Protein AF-A0A133KQD8-F1 (afdb_monomer)

Organism: Bifidobacterium bifidum (NCBI:txid1681)

pLDDT: mean 70.91, std 27.08, range [20.19, 98.06]

InterPro domains:
  IPR027372 Phytase-like domain [PF13449] (2-187)

Sequence (271 aa):
MHNKSLEALTVSPSGHQIVVGNEYALKNDSPSGKDIATTARRALVYRDDVKGAKGQWKLVKQVAFKAADVNMGITEFAAIGEDGFLVLERSWDQTHGYGIKLAYAHGIAAAPDVSDVASLSKSADSSFLPVTELADFGGKLTLGAQFKPNAQYMDANPLLDNFEDLVITHADDNGRLDLSLLTDNNFDTTETTRIVNVQIDRSVFVADPSNGDGQQHGATIQRPSGAGLGGSTVRLAHTGAAVTAVFMLAAVTLTSGLVLIAGRRLRISRE

Solvent-accessible surface area (backbone atoms only — not comparable to full-atom values): 16326 Å² total; per-residue (Å²): 136,74,67,66,58,78,47,20,63,26,57,18,79,87,70,47,37,38,43,37,28,41,26,47,21,47,34,62,32,15,86,81,56,40,39,69,62,34,32,53,37,58,34,44,34,27,32,52,81,57,99,72,64,92,91,45,78,36,82,76,41,25,38,30,34,63,46,97,40,37,69,38,28,38,28,25,32,35,46,51,54,87,39,30,29,35,39,37,30,35,29,77,45,81,74,65,44,43,41,40,37,34,31,39,39,35,49,58,81,79,43,47,68,45,71,85,54,79,39,60,66,80,54,59,75,83,49,36,36,57,65,44,81,51,42,67,65,64,45,92,67,36,92,82,45,69,68,52,82,48,100,66,49,86,82,51,45,44,62,56,41,53,60,52,45,57,43,76,78,43,73,51,98,75,37,39,35,36,36,43,30,33,25,40,28,88,90,40,86,55,40,54,66,44,81,48,76,49,43,39,60,47,47,83,72,72,66,61,100,80,66,93,64,98,67,90,74,71,49,59,74,73,76,83,92,72,89,82,84,90,77,89,84,74,85,78,84,78,73,92,61,98,66,93,65,86,71,87,70,85,73,81,72,94,72,84,86,88,82,87,59,96,91,63,91,79,83,87,79,88,133

Nearest PDB structures (foldseek):
  7u2t-assembly1_A  TM=3.950E-01  e=6.350E-03  Influenza A virus
  6g01-assembly1_A  TM=3.635E-01  e=1.804E-02  Influenza A virus (A/Texas/17/2009(H1N1))
  3gw6-assembly1_A  TM=2.312E-01  e=9.493E+00  Escherichia phage K1F

Radius of gyration: 20.19 Å; Cα contacts (8 Å, |Δi|>4): 513; chains: 1; bounding box: 53×54×54 Å

Mean predicted aligned error: 13.35 Å

Structure (mmCIF, N/CA/C/O backbone):
data_AF-A0A133KQD8-F1
#
_entry.id   AF-A0A133KQD8-F1
#
loop_
_atom_site.group_PDB
_atom_site.id
_atom_site.type_symbol
_atom_site.label_atom_id
_atom_site.label_alt_id
_atom_site.label_comp_id
_atom_site.label_asym_id
_atom_site.label_entity_id
_atom_site.label_seq_id
_atom_site.pdbx_PDB_ins_code
_atom_site.Cartn_x
_atom_site.Cartn_y
_atom_site.Cartn_z
_atom_site.occupancy
_atom_site.B_iso_or_equiv
_atom_site.auth_seq_id
_atom_site.auth_comp_id
_atom_site.auth_asym_id
_atom_site.auth_atom_id
_atom_site.pdbx_PDB_model_num
ATOM 1 N N . MET A 1 1 ? -4.314 22.833 6.641 1.00 38.97 1 MET A N 1
ATOM 2 C CA . MET A 1 1 ? -3.439 21.643 6.681 1.00 38.97 1 MET A CA 1
ATOM 3 C C . MET A 1 1 ? -3.282 21.176 5.246 1.00 38.97 1 MET A C 1
ATOM 5 O O . MET A 1 1 ? -4.296 21.106 4.568 1.00 38.97 1 MET A O 1
ATOM 9 N N . HIS A 1 2 ? -2.057 20.980 4.760 1.00 45.97 2 HIS A N 1
ATOM 10 C CA . HIS A 1 2 ? -1.829 20.397 3.438 1.00 45.97 2 HIS A CA 1
ATOM 11 C C . HIS A 1 2 ? -1.536 18.922 3.661 1.00 45.97 2 HIS A C 1
ATOM 13 O O . HIS A 1 2 ? -0.564 18.595 4.338 1.00 45.97 2 HIS A O 1
ATOM 19 N N . ASN A 1 3 ? -2.421 18.069 3.170 1.00 52.91 3 ASN A N 1
ATOM 20 C CA . ASN A 1 3 ? -2.118 16.662 2.996 1.00 52.91 3 ASN A CA 1
ATOM 21 C C . ASN A 1 3 ? -1.440 16.535 1.626 1.00 52.91 3 ASN A C 1
ATOM 23 O O . ASN A 1 3 ? -1.814 17.258 0.697 1.00 52.91 3 ASN A O 1
ATOM 27 N N . LYS A 1 4 ? -0.465 15.632 1.497 1.00 62.28 4 LYS A N 1
ATOM 28 C CA . LYS A 1 4 ? -0.089 15.071 0.192 1.00 62.28 4 LYS A CA 1
ATOM 29 C C . LYS A 1 4 ? -1.313 14.426 -0.484 1.00 62.28 4 LYS A C 1
ATOM 31 O O . LYS A 1 4 ? -2.384 14.328 0.125 1.00 62.28 4 LYS A O 1
ATOM 36 N N . SER A 1 5 ? -1.168 14.042 -1.747 1.00 72.25 5 SER A N 1
ATOM 37 C CA . SER A 1 5 ? -2.219 13.392 -2.530 1.00 72.25 5 SER A CA 1
ATOM 38 C C . SER A 1 5 ? -2.778 12.152 -1.820 1.00 72.25 5 SER A C 1
ATOM 40 O O . SER A 1 5 ? -2.066 11.422 -1.123 1.00 72.25 5 SER A O 1
ATOM 42 N N . LEU A 1 6 ? -4.090 11.962 -1.971 1.00 81.69 6 LEU A N 1
ATOM 43 C CA . LEU A 1 6 ? -4.717 10.656 -1.792 1.00 81.69 6 LEU A CA 1
ATOM 44 C C . LEU A 1 6 ? -4.233 9.803 -2.961 1.00 81.69 6 LEU A C 1
ATOM 46 O O . LEU A 1 6 ? -4.492 10.189 -4.099 1.00 81.69 6 LEU A O 1
ATOM 50 N N . GLU A 1 7 ? -3.528 8.715 -2.672 1.00 86.12 7 GLU A N 1
ATOM 51 C CA . GLU A 1 7 ? -2.913 7.870 -3.709 1.00 86.12 7 GLU A CA 1
ATOM 52 C C . GLU A 1 7 ? -3.549 6.488 -3.751 1.00 86.12 7 GLU A C 1
ATOM 54 O O . GLU A 1 7 ? -3.915 6.017 -4.815 1.00 86.12 7 GLU A O 1
ATOM 59 N N . ALA A 1 8 ? -3.784 5.870 -2.592 1.00 94.25 8 ALA A N 1
ATOM 60 C CA . ALA A 1 8 ? -4.252 4.491 -2.545 1.00 94.25 8 ALA A CA 1
ATOM 61 C C . ALA A 1 8 ? -5.747 4.382 -2.242 1.00 94.25 8 ALA A C 1
ATOM 63 O O . ALA A 1 8 ? -6.256 5.030 -1.315 1.00 94.25 8 ALA A O 1
ATOM 64 N N . LEU A 1 9 ? -6.436 3.500 -2.967 1.00 95.69 9 LEU A N 1
ATOM 65 C CA . LEU A 1 9 ? -7.853 3.208 -2.780 1.00 95.69 9 LEU A CA 1
ATOM 66 C C . LEU A 1 9 ? -8.136 1.744 -3.097 1.00 95.69 9 LEU A C 1
ATOM 68 O O . LEU A 1 9 ? -8.014 1.300 -4.229 1.00 95.69 9 LEU A O 1
ATOM 72 N N . THR A 1 10 ? -8.694 1.023 -2.129 1.00 96.94 10 THR A N 1
ATOM 73 C CA . THR A 1 10 ? -9.132 -0.350 -2.370 1.00 96.94 10 THR A CA 1
ATOM 74 C C . THR A 1 10 ? -10.514 -0.639 -1.809 1.00 96.94 10 THR A C 1
ATOM 76 O O . THR A 1 10 ? -10.948 -0.032 -0.827 1.00 96.94 10 THR A O 1
ATOM 79 N N . VAL A 1 11 ? -11.205 -1.583 -2.446 1.00 94.56 11 VAL A N 1
ATOM 80 C CA . VAL A 1 11 ? -12.504 -2.112 -2.024 1.00 94.56 11 VAL A CA 1
ATOM 81 C C . VAL A 1 11 ? -12.296 -3.562 -1.613 1.00 94.56 11 VAL A C 1
ATOM 83 O O . VAL A 1 11 ? -11.665 -4.329 -2.339 1.00 94.56 11 VAL A O 1
ATOM 86 N N . SER A 1 12 ? -12.831 -3.955 -0.460 1.00 93.19 12 SER A N 1
ATOM 87 C CA . SER A 1 12 ? -12.749 -5.340 -0.011 1.00 93.19 12 SER A CA 1
ATOM 88 C C . SER A 1 12 ? -13.517 -6.293 -0.935 1.00 93.19 12 SER A C 1
ATOM 90 O O . SER A 1 12 ? -14.483 -5.883 -1.584 1.00 93.19 12 SER A O 1
ATOM 92 N N . PRO A 1 13 ? -13.167 -7.593 -0.970 1.00 89.44 13 PRO A N 1
ATOM 93 C CA . PRO A 1 13 ? -13.857 -8.565 -1.818 1.00 89.44 13 PRO A CA 1
ATOM 94 C C . PRO A 1 13 ? -15.365 -8.690 -1.557 1.00 89.44 13 PRO A C 1
ATOM 96 O O . PRO A 1 13 ? -16.111 -9.046 -2.467 1.00 89.44 13 PRO A O 1
ATOM 99 N N . SER A 1 14 ? -15.838 -8.394 -0.339 1.00 88.50 14 SER A N 1
ATOM 100 C CA . SER A 1 14 ? -17.281 -8.383 -0.053 1.00 88.50 14 SER A CA 1
ATOM 101 C C . SER A 1 14 ? -18.005 -7.170 -0.648 1.00 88.50 14 SER A C 1
ATOM 103 O O . SER A 1 14 ? -19.228 -7.183 -0.768 1.00 88.50 14 SER A O 1
ATOM 105 N N . GLY A 1 15 ? -17.264 -6.120 -1.015 1.00 91.19 15 GLY A N 1
ATOM 106 C CA . GLY A 1 15 ? -17.810 -4.846 -1.466 1.00 91.19 15 GLY A CA 1
ATOM 107 C C . GLY A 1 15 ? -18.312 -3.943 -0.339 1.00 91.19 15 GLY A C 1
ATOM 108 O O . GLY A 1 15 ? -18.920 -2.921 -0.648 1.00 91.19 15 GLY A O 1
ATOM 109 N N . HIS A 1 16 ? -18.072 -4.296 0.932 1.00 90.81 16 HIS A N 1
ATOM 110 C CA . HIS A 1 16 ? -18.602 -3.576 2.099 1.00 90.81 16 HIS A CA 1
ATOM 111 C C . HIS A 1 16 ? -17.580 -2.729 2.860 1.00 90.81 16 HIS A C 1
ATOM 113 O O . HIS A 1 16 ? -17.947 -2.008 3.791 1.00 90.81 16 HIS A O 1
ATOM 119 N N . GLN A 1 17 ? -16.306 -2.775 2.466 1.00 93.81 17 GLN A N 1
ATOM 120 C CA . GLN A 1 17 ? -15.250 -1.955 3.046 1.00 93.81 17 GLN A CA 1
ATOM 121 C C . GLN A 1 17 ? -14.450 -1.239 1.963 1.00 93.81 17 GLN A C 1
ATOM 123 O O . GLN A 1 17 ? -14.076 -1.834 0.957 1.00 93.81 17 GLN A O 1
ATOM 128 N N . ILE A 1 18 ? -14.156 0.036 2.205 1.00 95.88 18 ILE A N 1
ATOM 129 C CA . ILE A 1 18 ? -13.187 0.819 1.441 1.00 95.88 18 ILE A CA 1
ATOM 130 C C . ILE A 1 18 ? -12.039 1.199 2.369 1.00 95.88 18 ILE A C 1
ATOM 132 O O . ILE A 1 18 ? -12.275 1.634 3.497 1.00 95.88 18 ILE A O 1
ATOM 136 N N . VAL A 1 19 ? -10.808 1.072 1.883 1.00 97.38 19 VAL A N 1
ATOM 137 C CA . VAL A 1 19 ? -9.609 1.567 2.565 1.00 97.38 19 VAL A CA 1
ATOM 138 C C . VAL A 1 19 ? -8.931 2.601 1.674 1.00 97.38 19 VAL A C 1
ATOM 140 O O . VAL A 1 19 ? -8.725 2.346 0.490 1.00 97.38 19 VAL A O 1
ATOM 143 N N . VAL A 1 20 ? -8.611 3.767 2.238 1.00 96.62 20 VAL A N 1
ATOM 144 C CA . VAL A 1 20 ? -7.993 4.892 1.512 1.00 96.62 20 VAL A CA 1
ATOM 145 C C . VAL A 1 20 ? -6.727 5.347 2.223 1.00 96.62 20 VAL A C 1
ATOM 147 O O . VAL A 1 20 ? -6.734 5.460 3.448 1.00 96.62 20 VAL A O 1
ATOM 150 N N . GLY A 1 21 ? -5.664 5.642 1.479 1.00 93.88 21 GLY A N 1
ATOM 151 C CA . GLY A 1 21 ? -4.383 6.102 2.016 1.00 93.88 21 GLY A CA 1
ATOM 152 C C . GLY A 1 21 ? -3.844 7.339 1.302 1.00 93.88 21 GLY A C 1
ATOM 153 O O . GLY A 1 21 ? -4.096 7.562 0.119 1.00 93.88 21 GLY A O 1
ATOM 154 N N . ASN A 1 22 ? -3.073 8.140 2.033 1.00 91.69 22 ASN A N 1
ATOM 155 C CA . ASN A 1 22 ? -2.243 9.185 1.432 1.00 91.69 22 ASN A CA 1
ATOM 156 C C . ASN A 1 22 ? -0.887 8.605 1.025 1.00 91.69 22 ASN A C 1
ATOM 158 O O . ASN A 1 22 ? -0.419 7.679 1.681 1.00 91.69 22 ASN A O 1
ATOM 162 N N . GLU A 1 23 ? -0.218 9.231 0.053 1.00 91.69 23 GLU A N 1
ATOM 163 C CA . GLU A 1 23 ? 1.154 8.874 -0.350 1.00 91.69 23 GLU A CA 1
ATOM 164 C C . GLU A 1 23 ? 2.118 8.828 0.853 1.00 91.69 23 GLU A C 1
ATOM 166 O O . GLU A 1 23 ? 2.825 7.852 1.101 1.00 91.69 23 GLU A O 1
ATOM 171 N N . TYR A 1 24 ? 2.119 9.903 1.645 1.00 92.31 24 TYR A N 1
ATOM 172 C CA . TYR A 1 24 ? 3.024 10.108 2.772 1.00 92.31 24 TYR A CA 1
ATOM 173 C C . TYR A 1 24 ? 2.264 10.435 4.057 1.00 92.31 24 TYR A C 1
ATOM 175 O O . TYR A 1 24 ? 1.041 10.606 4.083 1.00 92.31 24 TYR A O 1
ATOM 183 N N . ALA A 1 25 ? 3.021 10.531 5.149 1.00 90.44 25 ALA A N 1
ATOM 184 C CA . ALA A 1 25 ? 2.508 10.937 6.445 1.00 90.44 25 ALA A CA 1
ATOM 185 C C . ALA A 1 25 ? 1.790 12.290 6.378 1.00 90.44 25 ALA A C 1
ATOM 187 O O . ALA A 1 25 ? 2.160 13.183 5.613 1.00 90.44 25 ALA A O 1
ATOM 188 N N . LEU A 1 26 ? 0.795 12.476 7.246 1.00 87.88 26 LEU A N 1
ATOM 189 C CA . LEU A 1 26 ? 0.241 13.805 7.463 1.00 87.88 26 LEU A CA 1
ATOM 190 C C . LEU A 1 26 ? 1.306 14.702 8.093 1.00 87.88 26 LEU A C 1
ATOM 192 O O . LEU A 1 26 ? 2.075 14.259 8.948 1.00 87.88 26 LEU A O 1
ATOM 196 N N . LYS A 1 27 ? 1.269 15.999 7.777 1.00 85.62 27 LYS A N 1
ATOM 197 C CA . LYS A 1 27 ? 2.166 17.002 8.368 1.00 85.62 27 LYS A CA 1
ATOM 198 C C . LYS A 1 27 ? 2.288 16.885 9.894 1.00 85.62 27 LYS A C 1
ATOM 200 O O . LYS A 1 27 ? 3.381 17.013 10.436 1.00 85.62 27 LYS A O 1
ATOM 205 N N . ASN A 1 28 ? 1.174 16.643 10.588 1.00 87.50 28 ASN A N 1
ATOM 206 C CA . ASN A 1 28 ? 1.146 16.549 12.051 1.00 87.50 28 ASN A CA 1
ATOM 207 C C . ASN A 1 28 ? 1.713 15.227 12.589 1.00 87.50 28 ASN A C 1
ATOM 209 O O . ASN A 1 28 ? 2.090 15.164 13.756 1.00 87.50 28 ASN A O 1
ATOM 213 N N . ASP A 1 29 ? 1.799 14.182 11.768 1.00 88.88 29 ASP A N 1
ATOM 214 C CA . ASP A 1 29 ? 2.399 12.897 12.143 1.00 88.88 29 ASP A CA 1
ATOM 215 C C . ASP A 1 29 ? 3.927 12.910 12.013 1.00 88.88 29 ASP A C 1
ATOM 217 O O . ASP A 1 29 ? 4.600 12.007 12.509 1.00 88.88 29 ASP A O 1
ATOM 221 N N . SER A 1 30 ? 4.485 13.951 11.392 1.00 83.12 30 SER A N 1
ATOM 222 C CA . SER A 1 30 ? 5.921 14.143 11.240 1.00 83.12 30 SER A CA 1
ATOM 223 C C . SER A 1 30 ? 6.530 14.940 12.400 1.00 83.12 30 SER A C 1
ATOM 225 O O . SER A 1 30 ? 6.079 16.058 12.669 1.00 83.12 30 SER A O 1
ATOM 227 N N . PRO A 1 31 ? 7.626 14.462 13.025 1.00 78.62 31 PRO A N 1
ATOM 228 C CA . PRO A 1 31 ? 8.352 15.222 14.046 1.00 78.62 31 PRO A CA 1
ATOM 229 C C . PRO A 1 31 ? 8.863 16.585 13.557 1.00 78.62 31 PRO A C 1
ATOM 231 O O . PRO A 1 31 ? 8.980 17.523 14.341 1.00 78.62 31 PRO A O 1
ATOM 234 N N . SER A 1 32 ? 9.179 16.695 12.263 1.00 77.62 32 SER A N 1
ATOM 235 C CA . SER A 1 32 ? 9.719 17.915 11.646 1.00 77.62 32 SER A CA 1
ATOM 236 C C . SER A 1 32 ? 8.668 18.728 10.884 1.00 77.62 32 SER A C 1
ATOM 238 O O . SER A 1 32 ? 8.990 19.766 10.306 1.00 77.62 32 SER A O 1
ATOM 240 N N . GLY A 1 33 ? 7.418 18.252 10.840 1.00 74.06 33 GLY A N 1
ATOM 241 C CA . GLY A 1 33 ? 6.371 18.814 9.988 1.00 74.06 33 GLY A CA 1
ATOM 242 C C . GLY A 1 33 ? 6.604 18.603 8.485 1.00 74.06 33 GLY A C 1
ATOM 243 O O . GLY A 1 33 ? 5.949 19.270 7.686 1.00 74.06 33 GLY A O 1
ATOM 244 N N . LYS A 1 34 ? 7.551 17.731 8.106 1.00 75.31 34 LYS A N 1
ATOM 245 C CA . LYS A 1 34 ? 7.820 17.306 6.722 1.00 75.31 34 LYS A CA 1
ATOM 246 C C . LYS A 1 34 ? 7.323 15.882 6.498 1.00 75.31 34 LYS A C 1
ATOM 248 O O . LYS A 1 34 ? 7.652 15.000 7.286 1.00 75.31 34 LYS A O 1
ATOM 253 N N . ASP A 1 35 ? 6.622 15.638 5.404 1.00 72.88 35 ASP A N 1
ATOM 254 C CA . ASP A 1 35 ? 5.925 14.364 5.178 1.00 72.88 35 ASP A CA 1
ATOM 255 C C . ASP A 1 35 ? 6.887 13.154 5.039 1.00 72.88 35 ASP A C 1
ATOM 257 O O . ASP A 1 35 ? 6.539 12.042 5.426 1.00 72.88 35 ASP A O 1
ATOM 261 N N . ILE A 1 36 ? 8.138 13.388 4.612 1.00 77.50 36 ILE A N 1
ATOM 262 C CA . ILE A 1 36 ? 9.219 12.387 4.433 1.00 77.50 36 ILE A CA 1
ATOM 263 C C . ILE A 1 36 ? 10.155 12.322 5.663 1.00 77.50 36 ILE A C 1
ATOM 265 O O . ILE A 1 36 ? 11.375 12.270 5.554 1.00 77.50 36 ILE A O 1
ATOM 269 N N . ALA A 1 37 ? 9.617 12.428 6.879 1.00 84.31 37 ALA A N 1
ATOM 270 C CA . ALA A 1 37 ? 10.425 12.351 8.111 1.00 84.31 37 ALA A CA 1
ATOM 271 C C . ALA A 1 37 ? 9.916 11.307 9.112 1.00 84.31 37 ALA A C 1
ATOM 273 O O . ALA A 1 37 ? 10.318 11.302 10.275 1.00 84.31 37 ALA A O 1
ATOM 274 N N . THR A 1 38 ? 8.996 10.450 8.677 1.00 91.62 38 THR A N 1
ATOM 275 C CA . THR A 1 38 ? 8.429 9.373 9.485 1.00 91.62 38 THR A CA 1
ATOM 276 C C . THR A 1 38 ? 7.938 8.252 8.579 1.00 91.62 38 THR A C 1
ATOM 278 O O . THR A 1 38 ? 7.514 8.496 7.448 1.00 91.62 38 THR A O 1
ATOM 281 N N . THR A 1 39 ? 7.968 7.022 9.082 1.00 94.31 39 THR A N 1
ATOM 282 C CA . THR A 1 39 ? 7.354 5.859 8.428 1.00 94.31 39 THR A CA 1
ATOM 283 C C . THR A 1 39 ? 5.874 5.726 8.765 1.00 94.31 39 THR A C 1
ATOM 285 O O . THR A 1 39 ? 5.179 4.947 8.129 1.00 94.31 39 THR A O 1
ATOM 288 N N . ALA A 1 40 ? 5.356 6.485 9.735 1.00 94.56 40 ALA A N 1
ATOM 289 C CA . ALA A 1 40 ? 3.953 6.408 10.123 1.00 94.56 40 ALA A CA 1
ATOM 290 C C . ALA A 1 40 ? 3.027 6.824 8.968 1.00 94.56 40 ALA A C 1
ATOM 292 O O . ALA A 1 40 ? 3.225 7.864 8.333 1.00 94.56 40 ALA A O 1
ATOM 293 N N . ARG A 1 41 ? 2.004 6.011 8.712 1.00 95.06 41 ARG A N 1
ATOM 294 C CA . ARG A 1 41 ? 0.964 6.223 7.703 1.00 95.06 41 ARG A CA 1
ATOM 295 C C . ARG A 1 41 ? -0.403 6.011 8.331 1.00 95.06 41 ARG A C 1
ATOM 297 O O . ARG A 1 41 ? -0.536 5.282 9.314 1.00 95.06 41 ARG A O 1
ATOM 304 N N . ARG A 1 42 ? -1.414 6.656 7.754 1.00 95.31 42 ARG A N 1
ATOM 305 C CA . ARG A 1 42 ? -2.822 6.472 8.112 1.00 95.31 42 ARG A CA 1
ATOM 306 C C . ARG A 1 42 ? -3.566 5.886 6.929 1.00 95.31 42 ARG A C 1
ATOM 308 O O . ARG A 1 42 ? -3.365 6.338 5.804 1.00 95.31 42 ARG A O 1
ATOM 315 N N . ALA A 1 43 ? -4.463 4.954 7.214 1.00 96.81 43 ALA A N 1
ATOM 316 C CA . ALA A 1 43 ? -5.489 4.521 6.286 1.00 96.81 43 ALA A CA 1
ATOM 317 C C . ALA A 1 43 ? -6.878 4.794 6.873 1.00 96.81 43 ALA A C 1
ATOM 319 O O . ALA A 1 43 ? -7.154 4.525 8.045 1.00 96.81 43 ALA A O 1
ATOM 320 N N . LEU A 1 44 ? -7.753 5.355 6.047 1.00 96.62 44 LEU A N 1
ATOM 321 C CA . LEU A 1 44 ? -9.147 5.619 6.367 1.00 96.62 44 LEU A CA 1
ATOM 322 C C . LEU A 1 44 ? -9.968 4.379 6.025 1.00 96.62 44 LEU A C 1
ATOM 324 O O . LEU A 1 44 ? -9.902 3.907 4.893 1.00 96.62 44 LEU A O 1
ATOM 328 N N . VAL A 1 45 ? -10.757 3.876 6.973 1.00 96.94 45 VAL A N 1
ATOM 329 C CA . VAL A 1 45 ? -11.601 2.694 6.763 1.00 96.94 45 VAL A CA 1
ATOM 330 C C . VAL A 1 45 ? -13.058 3.123 6.701 1.00 96.94 45 VAL A C 1
ATOM 332 O O . VAL A 1 45 ? -13.616 3.615 7.685 1.00 96.94 45 VAL A O 1
ATOM 335 N N . TYR A 1 46 ? -13.686 2.918 5.549 1.00 95.06 46 TYR A N 1
ATOM 336 C CA . TYR A 1 46 ? -15.098 3.189 5.318 1.00 95.06 46 TYR A CA 1
ATOM 337 C C . TYR A 1 46 ? -15.895 1.892 5.221 1.00 95.06 46 TYR A C 1
ATOM 339 O O . TYR A 1 46 ? -15.412 0.902 4.680 1.00 95.06 46 TYR A O 1
ATOM 347 N N . ARG A 1 47 ? -17.136 1.913 5.707 1.00 92.69 47 ARG A N 1
ATOM 348 C CA . ARG A 1 47 ? -18.078 0.788 5.648 1.00 92.69 47 ARG A CA 1
ATOM 349 C C . ARG A 1 47 ? -19.450 1.257 5.180 1.00 92.69 47 ARG A C 1
ATOM 351 O O . ARG A 1 47 ? -19.863 2.366 5.530 1.00 92.69 47 ARG A O 1
ATOM 358 N N . ASP A 1 48 ? -20.161 0.424 4.428 1.00 88.62 48 ASP A N 1
ATOM 359 C CA . ASP A 1 48 ? -21.550 0.677 4.008 1.00 88.62 48 ASP A CA 1
ATOM 360 C C . ASP A 1 48 ? -22.580 -0.228 4.720 1.00 88.62 48 ASP A C 1
ATOM 362 O O . ASP A 1 48 ? -23.789 -0.026 4.589 1.00 88.62 48 ASP A O 1
ATOM 366 N N . ASP A 1 49 ? -22.105 -1.193 5.514 1.00 80.56 49 ASP A N 1
ATOM 367 C CA . ASP A 1 49 ? -22.894 -2.190 6.247 1.00 80.56 49 ASP A CA 1
ATOM 368 C C . ASP A 1 49 ? -23.116 -1.840 7.732 1.00 80.56 49 ASP A C 1
ATOM 370 O O . ASP A 1 49 ? -23.834 -2.527 8.462 1.00 80.56 49 ASP A O 1
ATOM 374 N N . VAL A 1 50 ? -22.563 -0.715 8.183 1.00 78.38 50 VAL A N 1
ATOM 375 C CA . VAL A 1 50 ? -22.887 -0.090 9.470 1.00 78.38 50 VAL A CA 1
ATOM 376 C C . VAL A 1 50 ? -24.226 0.648 9.395 1.00 78.38 50 VAL A C 1
ATOM 378 O O . VAL A 1 50 ? -24.549 1.266 8.381 1.00 78.38 50 VAL A O 1
ATOM 381 N N . LYS A 1 51 ? -25.017 0.627 10.485 1.00 68.69 51 LYS A N 1
ATOM 382 C CA . LYS A 1 51 ? -26.357 1.257 10.552 1.00 68.69 51 LYS A CA 1
ATOM 383 C C . LYS A 1 51 ? -26.363 2.642 9.878 1.00 68.69 51 LYS A C 1
ATOM 385 O O . LYS A 1 51 ? -25.706 3.579 10.339 1.00 68.69 51 LYS A O 1
ATOM 390 N N . GLY A 1 52 ? -27.126 2.783 8.796 1.00 59.44 52 GLY A N 1
ATOM 391 C CA . GLY A 1 52 ? -27.148 3.964 7.929 1.00 59.44 52 GLY A CA 1
ATOM 392 C C . GLY A 1 52 ? -28.154 3.819 6.784 1.00 59.44 52 GLY A C 1
ATOM 393 O O . GLY A 1 52 ? -28.822 2.791 6.668 1.00 59.44 52 GLY A O 1
ATOM 394 N N . ALA A 1 53 ? -28.299 4.855 5.955 1.00 61.25 53 ALA A N 1
ATOM 395 C CA . ALA A 1 53 ? -29.130 4.766 4.756 1.00 61.25 53 ALA A CA 1
ATOM 396 C C . ALA A 1 53 ? -28.418 3.928 3.678 1.00 61.25 53 ALA A C 1
ATOM 398 O O . ALA A 1 53 ? -27.203 4.029 3.516 1.00 61.25 53 ALA A O 1
ATOM 399 N N . LYS A 1 54 ? -29.173 3.122 2.917 1.00 59.28 54 LYS A N 1
ATOM 400 C CA . LYS A 1 54 ? -28.631 2.352 1.782 1.00 59.28 54 LYS A CA 1
ATOM 401 C C . LYS A 1 54 ? -27.848 3.270 0.832 1.00 59.28 54 LYS A C 1
ATOM 403 O O . LYS A 1 54 ? -28.405 4.252 0.346 1.00 59.28 54 LYS A O 1
ATOM 408 N N . GLY A 1 55 ? -26.604 2.898 0.522 1.00 64.69 55 GLY A N 1
ATOM 409 C CA . GLY A 1 55 ? -25.743 3.611 -0.428 1.00 64.69 55 GLY A CA 1
ATOM 410 C C . GLY A 1 55 ? -24.852 4.700 0.178 1.00 64.69 55 GLY A C 1
ATOM 411 O O . GLY A 1 55 ? -24.335 5.521 -0.575 1.00 64.69 55 GLY A O 1
ATOM 412 N N . GLN A 1 56 ? -24.677 4.731 1.504 1.00 82.81 56 GLN A N 1
ATOM 413 C CA . GLN A 1 56 ? -23.778 5.670 2.180 1.00 82.81 56 GLN A CA 1
ATOM 414 C C . GLN A 1 56 ? -22.558 4.955 2.766 1.00 82.81 56 GLN A C 1
ATOM 416 O O . GLN A 1 56 ? -22.694 4.145 3.679 1.00 82.81 56 GLN A O 1
ATOM 421 N N . TRP A 1 57 ? -21.371 5.322 2.286 1.00 89.75 57 TRP A N 1
ATOM 422 C CA . TRP A 1 57 ? -20.102 4.971 2.918 1.00 89.75 57 TRP A CA 1
ATOM 423 C C . TRP A 1 57 ? -19.880 5.838 4.155 1.00 89.75 57 TRP A C 1
ATOM 425 O O . TRP A 1 57 ? -19.983 7.064 4.083 1.00 89.75 57 TRP A O 1
ATOM 435 N N . LYS A 1 58 ? -19.554 5.217 5.287 1.00 91.62 58 LYS A N 1
ATOM 436 C CA . LYS A 1 58 ? -19.240 5.912 6.538 1.00 91.62 58 LYS A CA 1
ATOM 437 C C . LYS A 1 58 ? -17.817 5.612 6.960 1.00 91.62 58 LYS A C 1
ATOM 439 O O . LYS A 1 58 ? -17.451 4.444 7.013 1.00 91.62 58 LYS A O 1
ATOM 444 N N . LEU A 1 59 ? -17.047 6.645 7.297 1.00 93.56 59 LEU A N 1
ATOM 445 C CA . LEU A 1 59 ? -15.761 6.472 7.970 1.00 93.56 59 LEU A CA 1
ATOM 446 C C . LEU A 1 59 ? -16.031 5.843 9.340 1.00 93.56 59 LEU A C 1
ATOM 448 O O . LEU A 1 59 ? -16.767 6.423 10.138 1.00 93.56 59 LEU A O 1
ATOM 452 N N . VAL A 1 60 ? -15.483 4.656 9.588 1.00 94.44 60 VAL A N 1
ATOM 453 C CA . VAL A 1 60 ? -15.698 3.914 10.842 1.00 94.44 60 VAL A CA 1
ATOM 454 C C . VAL A 1 60 ? -14.481 3.905 11.754 1.00 94.44 60 VAL A C 1
ATOM 456 O O . VAL A 1 60 ? -14.652 3.712 12.952 1.00 94.44 60 VAL A O 1
ATOM 459 N N . LYS A 1 61 ? -13.277 4.076 11.198 1.00 95.25 61 LYS A N 1
ATOM 460 C CA . LYS A 1 61 ? -12.025 4.228 11.945 1.00 95.25 61 LYS A CA 1
ATOM 461 C C . LYS A 1 61 ? -10.914 4.758 11.040 1.00 95.25 61 LYS A C 1
ATOM 463 O O . LYS A 1 61 ? -10.981 4.623 9.815 1.00 95.25 61 LYS A O 1
ATOM 468 N N . GLN A 1 62 ? -9.867 5.291 11.654 1.00 97.50 62 GLN A N 1
ATOM 469 C CA . GLN A 1 62 ? -8.557 5.440 11.029 1.00 97.50 62 GLN A CA 1
ATOM 470 C C . GLN A 1 62 ? -7.620 4.404 11.638 1.00 97.50 62 GLN A C 1
ATOM 472 O O . GLN A 1 62 ? -7.579 4.258 12.855 1.00 97.50 62 GLN A O 1
ATOM 477 N N . VAL A 1 63 ? -6.857 3.702 10.809 1.00 98.00 63 VAL A N 1
ATOM 478 C CA . VAL A 1 63 ? -5.822 2.764 11.263 1.00 98.00 63 VAL A CA 1
ATOM 479 C C . VAL A 1 63 ? -4.450 3.313 10.905 1.00 98.00 63 VAL A C 1
ATOM 481 O O . VAL A 1 63 ? -4.295 3.989 9.885 1.00 98.00 63 VAL A O 1
ATOM 484 N N . ALA A 1 64 ? -3.455 3.048 11.747 1.00 97.69 64 ALA A N 1
ATOM 485 C CA . ALA A 1 64 ? -2.074 3.422 11.473 1.00 97.69 64 ALA A CA 1
ATOM 486 C C . ALA A 1 64 ? -1.270 2.207 11.014 1.00 97.69 64 ALA A C 1
ATOM 488 O O . ALA A 1 64 ? -1.517 1.099 11.470 1.00 97.69 64 ALA A O 1
ATOM 489 N N . PHE A 1 65 ? -0.282 2.408 10.153 1.00 97.62 65 PHE A N 1
ATOM 490 C CA . PHE A 1 65 ? 0.720 1.396 9.811 1.00 97.62 65 PHE A CA 1
ATOM 491 C C . PHE A 1 65 ? 2.062 2.076 9.523 1.00 97.62 65 PHE A C 1
ATOM 493 O O . PHE A 1 65 ? 2.138 3.309 9.490 1.00 97.62 65 PHE A O 1
ATOM 500 N N . LYS A 1 66 ? 3.133 1.295 9.381 1.00 96.31 66 LYS A N 1
ATOM 501 C CA . LYS A 1 66 ? 4.464 1.814 9.051 1.00 96.31 66 LYS A CA 1
ATOM 502 C C . LYS A 1 66 ? 4.824 1.434 7.619 1.00 96.31 66 LYS A C 1
ATOM 504 O O . LYS A 1 66 ? 4.734 0.261 7.276 1.00 96.31 66 LYS A O 1
ATOM 509 N N . ALA A 1 67 ? 5.236 2.424 6.834 1.00 95.81 67 ALA A N 1
ATOM 510 C CA . ALA A 1 67 ? 5.911 2.202 5.561 1.00 95.81 67 ALA A CA 1
ATOM 511 C C . ALA A 1 67 ? 7.309 1.603 5.787 1.00 95.81 67 ALA A C 1
ATOM 513 O O . ALA A 1 67 ? 7.863 1.728 6.888 1.00 95.81 67 ALA A O 1
ATOM 514 N N . ALA A 1 68 ? 7.896 0.997 4.755 1.00 92.56 68 ALA A N 1
ATOM 515 C CA . ALA A 1 68 ? 9.197 0.339 4.862 1.00 92.56 68 ALA A CA 1
ATOM 516 C C . ALA A 1 68 ? 10.347 1.314 5.178 1.00 92.56 68 ALA A C 1
ATOM 518 O O . ALA A 1 68 ? 11.260 0.970 5.926 1.00 92.56 68 ALA A O 1
ATOM 519 N N . ASP A 1 69 ? 10.291 2.537 4.644 1.00 92.25 69 ASP A N 1
ATOM 520 C CA . ASP A 1 69 ? 11.249 3.614 4.920 1.00 92.25 69 ASP A CA 1
ATOM 521 C C . ASP A 1 69 ? 10.570 4.994 4.856 1.00 92.25 69 ASP A C 1
ATOM 523 O O . ASP A 1 69 ? 9.470 5.153 4.325 1.00 92.25 69 ASP A O 1
ATOM 527 N N . VAL A 1 70 ? 11.216 6.025 5.409 1.00 92.00 70 VAL A N 1
ATOM 528 C CA . VAL A 1 70 ? 10.700 7.401 5.365 1.00 92.00 70 VAL A CA 1
ATOM 529 C C . VAL A 1 70 ? 10.525 7.923 3.936 1.00 92.00 70 VAL A C 1
ATOM 531 O O . VAL A 1 70 ? 9.612 8.717 3.716 1.00 92.00 70 VAL A O 1
ATOM 534 N N . ASN A 1 71 ? 11.345 7.458 2.985 1.00 91.38 71 ASN A N 1
ATOM 535 C CA . ASN A 1 71 ? 11.307 7.842 1.570 1.00 91.38 71 ASN A CA 1
ATOM 536 C C . ASN A 1 71 ? 10.302 7.041 0.732 1.00 91.38 71 ASN A C 1
ATOM 538 O O . ASN A 1 71 ? 10.172 7.307 -0.459 1.00 91.38 71 ASN A O 1
ATOM 542 N N . MET A 1 72 ? 9.622 6.060 1.327 1.00 92.62 72 MET A N 1
ATOM 543 C CA . MET A 1 72 ? 8.630 5.243 0.634 1.00 92.62 72 MET A CA 1
ATOM 544 C C . MET A 1 72 ? 7.262 5.925 0.670 1.00 92.62 72 MET A C 1
ATOM 546 O O . MET A 1 72 ? 6.646 6.077 1.734 1.00 92.62 72 MET A O 1
ATOM 550 N N . GLY A 1 73 ? 6.803 6.355 -0.501 1.00 93.88 73 GLY A N 1
ATOM 551 C CA . GLY A 1 73 ? 5.430 6.770 -0.743 1.00 93.88 73 GLY A CA 1
ATOM 552 C C . GLY A 1 73 ? 4.551 5.553 -1.013 1.00 93.88 73 GLY A C 1
ATOM 553 O O . GLY A 1 73 ? 4.993 4.592 -1.635 1.00 93.88 73 GLY A O 1
ATOM 554 N N . ILE A 1 74 ? 3.314 5.581 -0.536 1.00 95.69 74 ILE A N 1
ATOM 555 C CA . ILE A 1 74 ? 2.298 4.593 -0.902 1.00 95.69 74 ILE A CA 1
ATOM 556 C C . ILE A 1 74 ? 1.764 4.962 -2.281 1.00 95.69 74 ILE A C 1
ATOM 558 O O . ILE A 1 74 ? 1.339 6.101 -2.469 1.00 95.69 74 ILE A O 1
ATOM 562 N N . THR A 1 75 ? 1.739 4.004 -3.201 1.00 94.75 75 THR A N 1
ATOM 563 C CA . THR A 1 75 ? 1.177 4.208 -4.542 1.00 94.75 75 THR A CA 1
ATOM 564 C C . THR A 1 75 ? -0.146 3.488 -4.732 1.00 94.75 75 THR A C 1
ATOM 566 O O . THR A 1 75 ? -1.030 4.032 -5.372 1.00 94.75 75 THR A O 1
ATOM 569 N N . GLU A 1 76 ? -0.345 2.322 -4.106 1.00 96.81 76 GLU A N 1
ATOM 570 C CA . GLU A 1 76 ? -1.631 1.622 -4.176 1.00 96.81 76 GLU A CA 1
ATOM 571 C C . GLU A 1 76 ? -1.863 0.673 -2.987 1.00 96.81 76 GLU A C 1
ATOM 573 O O . GLU A 1 76 ? -0.928 0.150 -2.369 1.00 96.81 76 GLU A O 1
ATOM 578 N N . PHE A 1 77 ? -3.138 0.423 -2.686 1.00 98.06 77 PHE A N 1
ATOM 579 C CA . PHE A 1 77 ? -3.628 -0.654 -1.843 1.00 98.06 77 PHE A CA 1
ATOM 580 C C . PHE A 1 77 ? -4.385 -1.713 -2.650 1.00 98.06 77 PHE A C 1
ATOM 582 O O . PHE A 1 77 ? -5.182 -1.415 -3.531 1.00 98.06 77 PHE A O 1
ATOM 589 N N . ALA A 1 78 ? -4.262 -2.976 -2.240 1.00 97.44 78 ALA A N 1
ATOM 590 C CA . ALA A 1 78 ? -5.133 -4.041 -2.741 1.00 97.44 78 ALA A CA 1
ATOM 591 C C . ALA A 1 78 ? -5.672 -4.898 -1.591 1.00 97.44 78 ALA A C 1
ATOM 593 O O . ALA A 1 78 ? -4.914 -5.577 -0.901 1.00 97.44 78 ALA A O 1
ATOM 594 N N . ALA A 1 79 ? -6.984 -4.858 -1.355 1.00 95.44 79 ALA A N 1
ATOM 595 C CA . ALA A 1 79 ? -7.613 -5.548 -0.236 1.00 95.44 79 ALA A CA 1
ATOM 596 C C . ALA A 1 79 ? -7.464 -7.072 -0.335 1.00 95.44 79 ALA A C 1
ATOM 598 O O . ALA A 1 79 ? -7.753 -7.682 -1.365 1.00 95.44 79 ALA A O 1
ATOM 599 N N . ILE A 1 80 ? -7.090 -7.695 0.783 1.00 89.38 80 ILE A N 1
ATOM 600 C CA . ILE A 1 80 ? -7.103 -9.147 0.962 1.00 89.38 80 ILE A CA 1
ATOM 601 C C . ILE A 1 80 ? -8.126 -9.456 2.049 1.00 89.38 80 ILE A C 1
ATOM 603 O O . ILE A 1 80 ? -7.864 -9.318 3.245 1.00 89.38 80 ILE A O 1
ATOM 607 N N . GLY A 1 81 ? -9.313 -9.876 1.617 1.00 88.69 81 GLY A N 1
ATOM 608 C CA . GLY A 1 81 ? -10.449 -10.052 2.516 1.00 88.69 81 GLY A CA 1
ATOM 609 C C . GLY A 1 81 ? -10.872 -8.733 3.173 1.00 88.69 81 GLY A C 1
ATOM 610 O O . GLY A 1 81 ? -10.742 -7.658 2.591 1.00 88.69 81 GLY A O 1
ATOM 611 N N . GLU A 1 82 ? -11.410 -8.827 4.388 1.00 88.25 82 GLU A N 1
ATOM 612 C CA . GLU A 1 82 ? -11.887 -7.668 5.162 1.00 88.25 82 GLU A CA 1
ATOM 613 C C . GLU A 1 82 ? -10.844 -7.119 6.141 1.00 88.25 82 GLU A C 1
ATOM 615 O O . GLU A 1 82 ? -10.965 -5.987 6.602 1.00 88.25 82 GLU A O 1
ATOM 620 N N . ASP A 1 83 ? -9.837 -7.921 6.487 1.00 93.56 83 ASP A N 1
ATOM 621 C CA . ASP A 1 83 ? -8.968 -7.653 7.636 1.00 93.56 83 ASP A CA 1
ATOM 622 C C . ASP A 1 83 ? -7.538 -7.250 7.254 1.00 93.56 83 ASP A C 1
ATOM 624 O O . ASP A 1 83 ? -6.685 -7.066 8.122 1.00 93.56 83 ASP A O 1
ATOM 628 N N . GLY A 1 84 ? -7.255 -7.083 5.963 1.00 94.38 84 GLY A N 1
ATOM 629 C CA . GLY A 1 84 ? -5.948 -6.632 5.509 1.00 94.38 84 GLY A CA 1
ATOM 630 C C . GLY A 1 84 ? -5.926 -6.159 4.064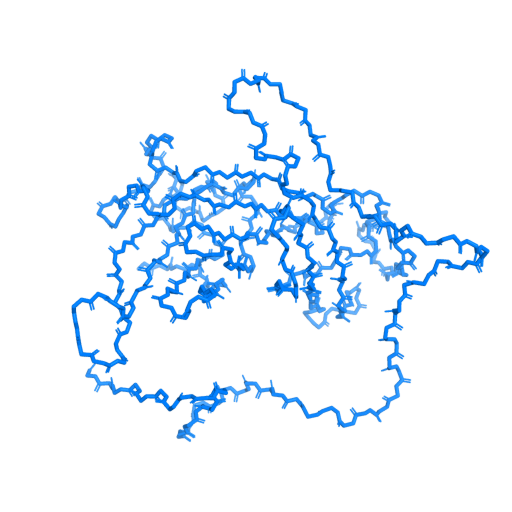 1.00 94.38 84 GLY A C 1
ATOM 631 O O . GLY A 1 84 ? -6.883 -6.320 3.307 1.00 94.38 84 GLY A O 1
ATOM 632 N N . PHE A 1 85 ? -4.804 -5.561 3.687 1.00 96.69 85 PHE A N 1
ATOM 633 C CA . PHE A 1 85 ? -4.536 -5.073 2.340 1.00 96.69 85 PHE A CA 1
ATOM 634 C C . PHE A 1 85 ? -3.040 -5.140 2.042 1.00 96.69 85 PHE A C 1
ATOM 636 O O . PHE A 1 85 ? -2.195 -5.048 2.935 1.00 96.69 85 PHE A O 1
ATOM 643 N N . LEU A 1 86 ? -2.719 -5.326 0.767 1.00 96.94 86 LEU A N 1
ATOM 644 C CA . LEU A 1 86 ? -1.387 -5.095 0.239 1.00 96.94 86 LEU A CA 1
ATOM 645 C C . LEU A 1 86 ? -1.103 -3.600 0.194 1.00 96.94 86 LEU A C 1
ATOM 647 O O . LEU A 1 86 ? -2.014 -2.814 -0.051 1.00 96.94 86 LEU A O 1
ATOM 651 N N . VAL A 1 87 ? 0.159 -3.245 0.386 1.00 97.81 87 VAL A N 1
ATOM 652 C CA . VAL A 1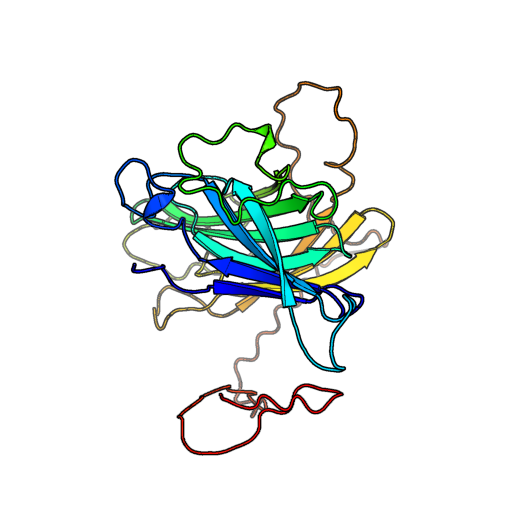 87 ? 0.687 -1.892 0.242 1.00 97.81 87 VAL A CA 1
ATOM 653 C C . VAL A 1 87 ? 1.788 -1.944 -0.802 1.00 97.81 87 VAL A C 1
ATOM 655 O O . VAL A 1 87 ? 2.808 -2.600 -0.580 1.00 97.81 87 VAL A O 1
ATOM 658 N N . LEU A 1 88 ? 1.564 -1.289 -1.939 1.00 96.56 88 LEU A N 1
ATOM 659 C CA . LEU A 1 88 ? 2.612 -1.015 -2.909 1.00 96.56 88 LEU A CA 1
ATOM 660 C C . LEU A 1 88 ? 3.286 0.301 -2.524 1.00 96.56 88 LEU A C 1
ATOM 662 O O . LEU A 1 88 ? 2.626 1.327 -2.347 1.00 96.56 88 LEU A O 1
ATOM 666 N N . GLU A 1 89 ? 4.599 0.242 -2.359 1.00 95.19 89 GLU A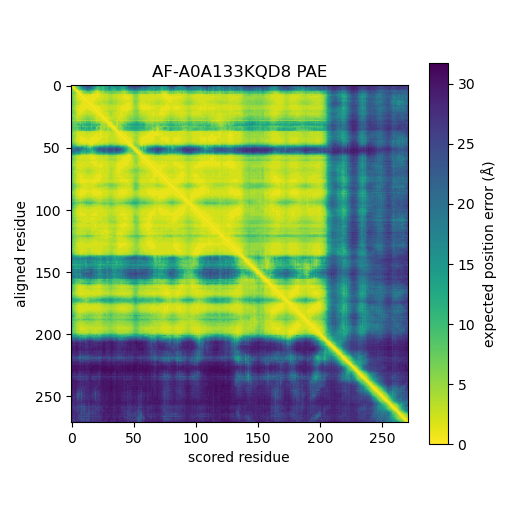 N 1
ATOM 667 C CA . GLU A 1 89 ? 5.414 1.368 -1.936 1.00 95.19 89 GLU A CA 1
ATOM 668 C C . GLU A 1 89 ? 6.478 1.675 -2.978 1.00 95.19 89 GLU A C 1
ATOM 670 O O . GLU A 1 89 ? 7.105 0.765 -3.532 1.00 95.19 89 GLU A O 1
ATOM 675 N N . ARG A 1 90 ? 6.701 2.968 -3.206 1.00 92.56 90 ARG A N 1
ATOM 676 C CA . ARG A 1 90 ? 7.672 3.480 -4.162 1.00 92.56 90 ARG A CA 1
ATOM 677 C C . ARG A 1 90 ? 8.498 4.604 -3.556 1.00 92.56 90 ARG A C 1
ATOM 679 O O . ARG A 1 90 ? 7.970 5.537 -2.954 1.00 92.56 90 ARG A O 1
ATOM 686 N N . SER A 1 91 ? 9.800 4.553 -3.790 1.00 90.56 91 SER A N 1
ATOM 687 C CA . SER A 1 91 ? 10.723 5.667 -3.602 1.00 90.56 91 SER A CA 1
ATOM 688 C C . SER A 1 91 ? 11.430 5.989 -4.913 1.00 90.56 91 SER A C 1
ATOM 690 O O . SER A 1 91 ? 11.477 5.167 -5.829 1.00 90.56 91 SER A O 1
ATOM 692 N N . TRP A 1 92 ? 12.001 7.188 -4.996 1.00 87.12 92 TRP A N 1
ATOM 693 C CA . TRP A 1 92 ? 12.889 7.575 -6.085 1.00 87.12 92 TRP A CA 1
ATOM 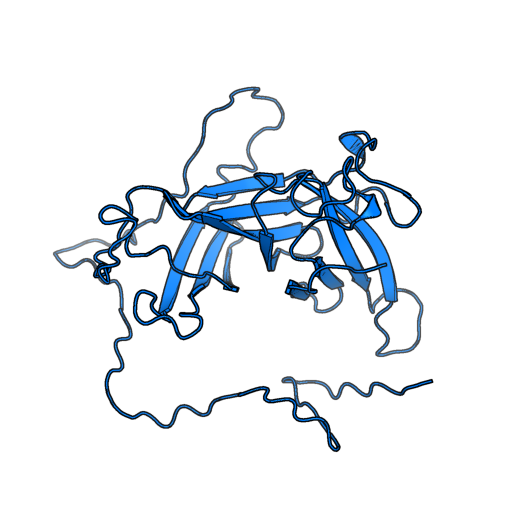694 C C . TRP A 1 92 ? 14.047 8.405 -5.544 1.00 87.12 92 TRP A C 1
ATOM 696 O O . TRP A 1 92 ? 13.833 9.361 -4.792 1.00 87.12 92 TRP A O 1
ATOM 706 N N . ASP A 1 93 ? 15.266 8.074 -5.961 1.00 83.69 93 ASP A N 1
ATOM 707 C CA . ASP A 1 93 ? 16.420 8.941 -5.768 1.00 83.69 93 ASP A CA 1
ATOM 708 C C . ASP A 1 93 ? 17.360 8.937 -6.980 1.00 83.69 93 ASP A C 1
ATOM 710 O O . ASP A 1 93 ? 17.373 8.024 -7.803 1.00 83.69 93 ASP A O 1
ATOM 714 N N . GLN A 1 94 ? 18.168 9.990 -7.090 1.00 78.38 94 GLN A N 1
ATOM 715 C CA . GLN A 1 94 ? 19.048 10.209 -8.241 1.00 78.38 94 GLN A CA 1
ATOM 716 C C . GLN A 1 94 ? 20.191 9.191 -8.368 1.00 78.38 94 GLN A C 1
ATOM 718 O O . GLN A 1 94 ? 20.793 9.105 -9.434 1.00 78.38 94 GLN A O 1
ATOM 723 N N . THR A 1 95 ? 20.524 8.474 -7.295 1.00 77.12 95 THR A N 1
ATOM 724 C CA . THR A 1 95 ? 21.644 7.523 -7.225 1.00 77.12 95 THR A CA 1
ATOM 725 C C . THR A 1 95 ? 21.187 6.104 -7.541 1.00 77.12 95 THR A C 1
ATOM 727 O O . THR A 1 95 ? 21.888 5.386 -8.250 1.00 77.12 95 THR A O 1
ATOM 730 N N . HIS A 1 96 ? 20.025 5.698 -7.025 1.00 76.06 96 HIS A N 1
ATOM 731 C CA . HIS A 1 96 ? 19.553 4.313 -7.106 1.00 76.06 96 HIS A CA 1
ATOM 732 C C . HIS A 1 96 ? 18.342 4.119 -8.029 1.00 76.06 96 HIS A C 1
ATOM 734 O O . HIS A 1 96 ? 18.006 2.980 -8.347 1.00 76.06 96 HIS A O 1
ATOM 740 N N . GLY A 1 97 ? 17.706 5.199 -8.494 1.00 82.12 97 GLY A N 1
ATOM 741 C CA . GLY A 1 97 ? 16.470 5.128 -9.271 1.00 82.12 97 GLY A CA 1
ATOM 742 C C . GLY A 1 97 ? 15.268 4.782 -8.390 1.00 82.12 97 GLY A C 1
ATOM 743 O O . GLY A 1 97 ? 15.161 5.269 -7.261 1.00 82.12 97 GLY A O 1
ATOM 744 N N . TYR A 1 98 ? 14.351 3.968 -8.916 1.00 86.38 98 TYR A N 1
ATOM 745 C CA . TYR A 1 98 ? 13.157 3.538 -8.190 1.00 86.38 98 TYR A CA 1
ATOM 746 C C . TYR A 1 98 ? 13.451 2.406 -7.201 1.00 86.38 98 TYR A C 1
ATOM 748 O O . TYR A 1 98 ? 14.034 1.385 -7.563 1.00 86.38 98 TYR A O 1
ATOM 756 N N . GLY A 1 99 ? 12.968 2.557 -5.968 1.00 87.00 99 GLY A N 1
ATOM 757 C CA . GLY A 1 99 ? 12.847 1.467 -5.002 1.00 87.00 99 GLY A CA 1
ATOM 758 C C . GLY A 1 99 ? 11.387 1.058 -4.881 1.00 87.00 99 GLY A C 1
ATOM 759 O O . GLY A 1 99 ? 10.559 1.908 -4.574 1.00 87.00 99 GLY A O 1
ATOM 760 N N . ILE A 1 100 ? 11.065 -0.217 -5.120 1.00 89.25 100 ILE A N 1
ATOM 761 C CA . ILE A 1 100 ? 9.681 -0.713 -5.084 1.00 89.25 100 ILE A CA 1
ATOM 762 C C . ILE A 1 100 ? 9.570 -1.850 -4.078 1.00 89.25 100 ILE A C 1
ATOM 764 O O . ILE A 1 100 ? 10.290 -2.850 -4.180 1.00 89.25 100 ILE A O 1
ATOM 768 N N . LYS A 1 101 ? 8.638 -1.718 -3.138 1.00 90.81 101 LYS A N 1
ATOM 769 C CA . LYS A 1 101 ? 8.358 -2.728 -2.116 1.00 90.81 101 LYS A CA 1
ATOM 770 C C . LYS A 1 101 ? 6.881 -3.084 -2.102 1.00 90.81 101 LYS A C 1
ATOM 772 O O . LYS A 1 101 ? 6.020 -2.258 -2.389 1.00 90.81 101 LYS A O 1
ATOM 777 N N . LEU A 1 102 ? 6.602 -4.333 -1.759 1.00 91.94 102 LEU A N 1
ATOM 778 C CA . LEU A 1 102 ? 5.257 -4.827 -1.513 1.00 91.94 102 LEU A CA 1
ATOM 779 C C . LEU A 1 102 ? 5.186 -5.319 -0.077 1.00 91.94 102 LEU A C 1
ATOM 781 O O . LEU A 1 102 ? 5.977 -6.176 0.320 1.00 91.94 102 LEU A O 1
ATOM 785 N N . ALA A 1 103 ? 4.214 -4.827 0.675 1.00 93.31 103 ALA A N 1
ATOM 786 C CA . ALA A 1 103 ? 3.950 -5.269 2.033 1.00 93.31 103 ALA A CA 1
ATOM 787 C C . ALA A 1 103 ? 2.490 -5.690 2.211 1.00 93.31 103 ALA A C 1
ATOM 789 O O . ALA A 1 103 ? 1.639 -5.432 1.363 1.00 93.31 103 ALA A O 1
ATOM 790 N N . TYR A 1 104 ? 2.196 -6.344 3.327 1.00 94.44 104 TYR A N 1
ATOM 791 C CA . TYR A 1 104 ? 0.852 -6.697 3.754 1.00 94.44 104 TYR A CA 1
ATOM 792 C C . TYR A 1 104 ? 0.576 -6.130 5.144 1.00 94.44 104 TYR A C 1
ATOM 794 O O . TYR A 1 104 ? 1.215 -6.534 6.115 1.00 94.44 104 TYR A O 1
ATOM 802 N N . ALA A 1 105 ? -0.381 -5.208 5.228 1.00 96.75 105 ALA A N 1
ATOM 803 C CA . ALA A 1 105 ? -0.871 -4.632 6.475 1.00 96.75 105 ALA A CA 1
ATOM 804 C C . ALA A 1 105 ? -2.165 -5.336 6.902 1.00 96.75 105 ALA A C 1
ATOM 806 O O . ALA A 1 105 ? -3.055 -5.560 6.074 1.00 96.75 105 ALA A O 1
ATOM 807 N N . HIS A 1 106 ? -2.285 -5.703 8.182 1.00 95.00 106 HIS A N 1
ATOM 808 C CA . HIS A 1 106 ? -3.370 -6.589 8.617 1.00 95.00 106 HIS A CA 1
ATOM 809 C C . HIS A 1 106 ? -3.846 -6.407 10.049 1.00 95.00 106 HIS A C 1
ATOM 811 O O . HIS A 1 106 ? -3.186 -5.770 10.859 1.00 95.00 106 HIS A O 1
ATOM 817 N N . GLY A 1 107 ? -4.994 -7.008 10.367 1.00 95.81 107 GLY A N 1
ATOM 818 C CA . GLY A 1 107 ? -5.641 -6.882 11.669 1.00 95.81 107 GLY A CA 1
ATOM 819 C C . GLY A 1 107 ? -6.521 -5.639 11.784 1.00 95.81 107 GLY A C 1
ATOM 820 O O . GLY A 1 107 ? -6.677 -5.114 12.884 1.00 95.81 107 GLY A O 1
ATOM 821 N N . ILE A 1 108 ? -7.085 -5.142 10.676 1.00 95.81 108 ILE A N 1
ATOM 822 C CA . ILE A 1 108 ? -7.929 -3.932 10.636 1.00 95.81 108 ILE A CA 1
ATOM 823 C C . ILE A 1 108 ? -9.064 -3.987 11.664 1.00 95.81 108 ILE A C 1
ATOM 825 O O . ILE A 1 108 ? -9.380 -2.979 12.307 1.00 95.81 108 ILE A O 1
ATOM 829 N N . ALA A 1 109 ? -9.697 -5.145 11.837 1.00 92.81 109 ALA A N 1
ATOM 830 C CA . ALA A 1 109 ? -10.802 -5.339 12.763 1.00 92.81 109 ALA A CA 1
ATOM 831 C C . ALA A 1 109 ? -10.371 -5.066 14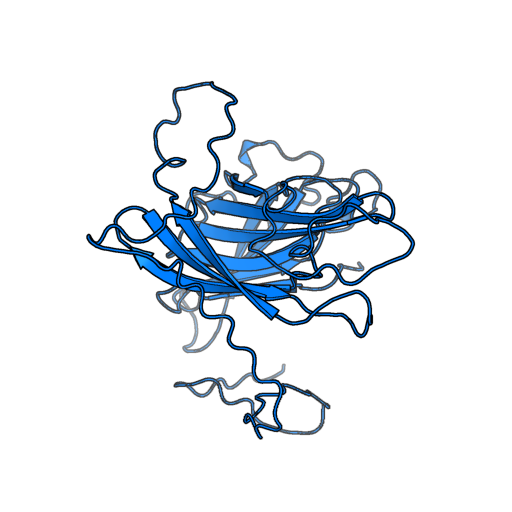.211 1.00 92.81 109 ALA A C 1
ATOM 833 O O . ALA A 1 109 ? -11.059 -4.320 14.914 1.00 92.81 109 ALA A O 1
ATOM 834 N N . ALA A 1 110 ? -9.217 -5.603 14.617 1.00 94.50 110 ALA A N 1
ATOM 835 C CA . ALA A 1 110 ? -8.655 -5.477 15.963 1.00 94.50 110 ALA A CA 1
ATOM 836 C C . ALA A 1 110 ? -7.834 -4.192 16.181 1.00 94.50 110 ALA A C 1
ATOM 838 O O . ALA A 1 110 ? -7.519 -3.853 17.321 1.00 94.50 110 ALA A O 1
ATOM 839 N N . ALA A 1 111 ? -7.490 -3.481 15.107 1.00 95.94 111 ALA A N 1
ATOM 840 C CA . ALA A 1 111 ? -6.659 -2.289 15.163 1.00 95.94 111 ALA A CA 1
ATOM 841 C C . ALA A 1 111 ? -7.294 -1.166 16.000 1.00 95.94 111 ALA A C 1
ATOM 843 O O . ALA A 1 111 ? -8.498 -0.898 15.842 1.00 95.94 111 ALA A O 1
ATOM 844 N N . PRO A 1 112 ? -6.496 -0.464 16.828 1.00 96.50 112 PRO A N 1
ATOM 845 C CA . PRO A 1 112 ? -6.927 0.762 17.484 1.00 96.50 112 PRO A CA 1
ATOM 846 C C . PRO A 1 112 ? -7.369 1.816 16.468 1.00 96.50 112 PRO A C 1
ATOM 848 O O . PRO A 1 112 ? -6.759 1.971 15.409 1.00 96.50 112 PRO A O 1
ATOM 851 N N . ASP A 1 113 ? -8.413 2.567 16.813 1.00 97.56 113 ASP A N 1
ATOM 852 C CA . ASP A 1 113 ? -8.804 3.743 16.043 1.00 97.56 113 ASP A CA 1
ATOM 853 C C . ASP A 1 113 ? -7.904 4.928 16.415 1.00 97.56 113 ASP A C 1
ATOM 855 O O . ASP A 1 113 ? -7.877 5.368 17.566 1.00 97.56 113 ASP A O 1
ATOM 859 N N . VAL A 1 114 ? -7.161 5.444 15.436 1.00 96.94 114 VAL A N 1
ATOM 860 C CA . VAL A 1 114 ? -6.249 6.583 15.607 1.00 96.94 114 VAL A CA 1
ATOM 861 C C . VAL A 1 114 ? -6.857 7.917 15.160 1.00 96.94 114 VAL A C 1
ATOM 863 O O . VAL A 1 114 ? -6.130 8.905 15.025 1.00 96.94 114 VAL A O 1
ATOM 866 N N . SER A 1 115 ? -8.174 7.981 14.931 1.00 94.25 115 SER A N 1
ATOM 867 C CA . SER A 1 115 ? -8.862 9.191 14.448 1.00 94.25 115 SER A CA 1
ATOM 868 C C . SER A 1 115 ? -8.604 10.424 15.319 1.00 94.25 115 SER A C 1
ATOM 870 O O . SER A 1 115 ? -8.339 11.500 14.786 1.00 94.25 115 SER A O 1
ATOM 872 N N . ASP A 1 116 ? -8.591 10.249 16.642 1.00 94.31 116 ASP A N 1
ATOM 873 C CA . ASP A 1 116 ? -8.380 11.334 17.611 1.00 94.31 116 ASP A CA 1
ATOM 874 C C . ASP A 1 116 ? -6.907 11.503 18.026 1.00 94.31 116 ASP A C 1
ATOM 876 O O . ASP A 1 116 ? -6.561 12.356 18.850 1.00 94.31 116 ASP A O 1
ATOM 880 N N . VAL A 1 117 ? -6.001 10.704 17.455 1.00 94.38 117 VAL A N 1
ATOM 881 C CA . VAL A 1 117 ? -4.568 10.824 17.727 1.00 94.38 117 VAL A CA 1
ATOM 882 C C . VAL A 1 117 ? -4.027 12.032 16.976 1.00 94.38 117 VAL A C 1
ATOM 884 O O . VAL A 1 117 ? -3.922 12.023 15.752 1.00 94.38 117 VAL A O 1
ATOM 887 N N . ALA A 1 118 ? -3.627 13.068 17.714 1.00 91.25 118 ALA A N 1
ATOM 888 C CA . ALA A 1 118 ? -3.123 14.311 17.129 1.00 91.25 118 ALA A CA 1
ATOM 889 C C . ALA A 1 118 ? -1.837 14.129 16.299 1.00 91.25 118 ALA A C 1
ATOM 891 O O . ALA A 1 118 ? -1.606 14.876 15.349 1.00 91.25 118 ALA A O 1
ATOM 892 N N . SER A 1 119 ? -0.990 13.165 16.675 1.00 92.56 119 SER A N 1
ATOM 893 C CA . SER A 1 119 ? 0.258 12.847 15.980 1.00 92.56 119 SER A CA 1
ATOM 894 C C . SER A 1 119 ? 0.677 11.401 16.224 1.00 92.56 119 SER A C 1
ATOM 896 O O . SER A 1 119 ? 0.831 10.976 17.373 1.00 92.56 119 SER A O 1
ATOM 898 N N . LEU A 1 120 ? 0.942 10.664 15.147 1.00 93.75 120 LEU A N 1
ATOM 899 C CA . LEU A 1 120 ? 1.495 9.312 15.214 1.00 93.75 120 LEU A CA 1
ATOM 900 C C . LEU A 1 120 ? 2.978 9.282 15.611 1.00 93.75 120 LEU A C 1
ATOM 902 O O . LEU A 1 120 ? 3.454 8.240 16.047 1.00 93.75 120 LEU A O 1
ATOM 906 N N . SER A 1 121 ? 3.700 10.409 15.543 1.00 89.25 121 SER A N 1
ATOM 907 C CA . SER A 1 121 ? 5.147 10.474 15.837 1.00 89.25 121 SER A CA 1
ATOM 908 C C . SER A 1 121 ? 5.545 9.989 17.236 1.00 89.25 121 SER A C 1
ATOM 910 O O . SER A 1 121 ? 6.691 9.607 17.454 1.00 89.25 121 SER A O 1
ATOM 912 N N . LYS A 1 122 ? 4.610 10.032 18.190 1.00 86.31 122 LYS A N 1
ATOM 913 C CA . LYS A 1 122 ? 4.801 9.611 19.587 1.00 86.31 122 LYS A CA 1
ATOM 914 C C . LYS A 1 122 ? 3.908 8.431 19.972 1.00 86.31 122 LYS A C 1
ATOM 916 O O . LYS A 1 122 ? 3.798 8.113 21.153 1.00 86.31 122 LYS A O 1
ATOM 921 N N . SER A 1 123 ? 3.213 7.842 19.000 1.00 93.38 123 SER A N 1
ATOM 922 C CA . SER A 1 123 ? 2.338 6.701 19.255 1.00 93.38 123 SER A CA 1
ATOM 923 C C . SER A 1 123 ? 3.169 5.458 19.546 1.00 93.38 123 SER A C 1
ATOM 925 O O . SER A 1 123 ? 4.230 5.263 18.957 1.00 93.38 123 SER A O 1
ATOM 927 N N . ALA A 1 124 ? 2.685 4.628 20.467 1.00 94.06 124 ALA A N 1
ATOM 928 C CA . ALA A 1 124 ? 3.295 3.335 20.744 1.00 94.06 124 ALA A CA 1
ATOM 929 C C . ALA A 1 124 ? 3.115 2.392 19.546 1.00 94.06 124 ALA A C 1
ATOM 931 O O . ALA A 1 124 ? 2.156 2.528 18.787 1.00 94.06 124 ALA A O 1
ATOM 932 N N . ASP A 1 125 ? 3.993 1.398 19.413 1.00 92.06 125 ASP A N 1
ATOM 933 C CA . ASP A 1 125 ? 3.925 0.416 18.321 1.00 92.06 125 ASP A CA 1
ATOM 934 C C . ASP A 1 125 ? 2.600 -0.356 18.294 1.00 92.06 125 ASP A C 1
ATOM 936 O O . ASP A 1 125 ? 2.118 -0.708 17.223 1.00 92.06 125 ASP A O 1
ATOM 940 N N . SER A 1 126 ? 1.953 -0.534 19.448 1.00 94.25 126 SER A N 1
ATOM 941 C CA . SER A 1 126 ? 0.627 -1.150 19.555 1.00 94.25 126 SER A CA 1
ATOM 942 C C . SER A 1 126 ? -0.500 -0.345 18.897 1.00 94.25 126 SER A C 1
ATOM 944 O O . SER A 1 126 ? -1.588 -0.885 18.713 1.00 94.25 126 SER A O 1
ATOM 946 N N . SER A 1 127 ? -0.270 0.923 18.542 1.00 96.50 127 SER A N 1
ATOM 947 C CA . SER A 1 127 ? -1.214 1.739 17.768 1.00 96.50 127 SER A CA 1
ATOM 948 C C . SER A 1 127 ? -1.186 1.434 16.268 1.00 96.50 127 SER A C 1
ATOM 950 O O . SER A 1 127 ? -2.034 1.944 15.538 1.00 96.50 127 SER A O 1
ATOM 952 N N . PHE A 1 128 ? -0.209 0.657 15.796 1.00 97.50 128 PHE A N 1
ATOM 953 C CA . PHE A 1 128 ? 0.002 0.376 14.381 1.00 97.50 128 PHE A CA 1
ATOM 954 C C . PHE A 1 128 ? -0.427 -1.054 14.038 1.00 97.50 128 PHE A C 1
ATOM 956 O O . PHE A 1 128 ? -0.208 -1.989 14.807 1.00 97.50 128 PHE A O 1
ATOM 963 N N . LEU A 1 129 ? -1.011 -1.222 12.853 1.00 98.06 129 LEU A N 1
ATOM 964 C CA . LEU A 1 129 ? -1.197 -2.519 12.221 1.00 98.06 129 LEU A CA 1
ATOM 965 C C . LEU A 1 129 ? 0.164 -3.218 12.101 1.00 98.06 129 LEU A C 1
ATOM 967 O O . LEU A 1 129 ? 1.144 -2.576 11.703 1.00 98.06 129 LEU A O 1
ATOM 971 N N . PRO A 1 130 ? 0.226 -4.530 12.366 1.00 95.50 130 PRO A N 1
ATOM 972 C CA . PRO A 1 130 ? 1.302 -5.363 11.866 1.00 95.50 130 PRO A CA 1
ATOM 973 C C . PRO A 1 130 ? 1.439 -5.216 10.345 1.00 95.50 130 PRO A C 1
ATOM 975 O O . PRO A 1 130 ? 0.443 -5.224 9.613 1.00 95.50 130 PRO A O 1
ATOM 978 N N . VAL A 1 131 ? 2.683 -5.083 9.888 1.00 93.69 131 VAL A N 1
ATOM 979 C CA . VAL A 1 131 ? 3.049 -5.006 8.472 1.00 93.69 131 VAL A CA 1
ATOM 980 C C . VAL A 1 131 ? 4.117 -6.051 8.195 1.00 93.69 131 VAL A C 1
ATOM 982 O O . VAL A 1 131 ? 5.113 -6.126 8.915 1.00 93.69 131 VAL A O 1
ATOM 985 N N . THR A 1 132 ? 3.921 -6.835 7.142 1.00 89.31 132 THR A N 1
ATOM 986 C CA . THR A 1 132 ? 4.887 -7.836 6.688 1.00 89.31 132 THR A CA 1
ATOM 987 C C . THR A 1 132 ? 5.366 -7.491 5.288 1.00 89.31 132 THR A C 1
ATOM 989 O O . THR A 1 132 ? 4.551 -7.403 4.373 1.00 89.31 132 THR A O 1
ATOM 992 N N . GLU A 1 133 ? 6.672 -7.296 5.104 1.00 88.62 133 GLU A N 1
ATOM 993 C CA . GLU A 1 133 ? 7.257 -7.152 3.765 1.00 88.62 133 GLU A CA 1
ATOM 994 C C . GLU A 1 133 ? 7.121 -8.485 3.016 1.00 88.62 133 GLU A C 1
ATOM 996 O O . GLU A 1 133 ? 7.479 -9.536 3.539 1.00 88.62 133 GLU A O 1
ATOM 1001 N N . LEU A 1 134 ? 6.573 -8.435 1.803 1.00 84.94 134 LEU A N 1
ATOM 1002 C CA . LEU A 1 134 ? 6.355 -9.594 0.939 1.00 84.94 134 LEU A CA 1
ATOM 1003 C C . LEU A 1 134 ? 7.350 -9.649 -0.220 1.00 84.94 134 LEU A C 1
ATOM 1005 O O . LEU A 1 134 ? 7.710 -10.733 -0.679 1.00 84.94 134 LEU A O 1
ATOM 1009 N N . ALA A 1 135 ? 7.762 -8.487 -0.729 1.00 82.50 135 ALA A N 1
ATOM 1010 C CA . ALA A 1 135 ? 8.737 -8.397 -1.802 1.00 82.50 135 ALA A CA 1
ATOM 1011 C C . ALA A 1 135 ? 9.493 -7.067 -1.783 1.00 82.50 135 ALA A C 1
ATOM 1013 O O . ALA A 1 135 ? 8.929 -6.013 -1.493 1.00 82.50 135 ALA A O 1
ATOM 1014 N N . ASP A 1 136 ? 10.751 -7.140 -2.207 1.00 84.38 136 ASP A N 1
ATOM 1015 C CA . ASP A 1 136 ? 11.575 -6.007 -2.607 1.00 84.38 136 ASP A CA 1
ATOM 1016 C C . ASP A 1 136 ? 11.975 -6.218 -4.073 1.00 84.38 136 ASP A C 1
ATOM 1018 O O . ASP A 1 136 ? 12.733 -7.137 -4.405 1.00 84.38 136 ASP A O 1
ATOM 1022 N N . PHE A 1 137 ? 11.424 -5.402 -4.972 1.00 77.75 137 PHE A N 1
ATOM 1023 C CA . PHE A 1 137 ? 11.718 -5.513 -6.402 1.00 77.75 137 PHE A CA 1
ATOM 1024 C C . PHE A 1 137 ? 13.039 -4.820 -6.779 1.00 77.75 137 PHE A C 1
ATOM 1026 O O . PHE A 1 137 ? 13.538 -5.038 -7.884 1.00 77.75 137 PHE A O 1
ATOM 1033 N N . GLY A 1 138 ? 13.655 -4.079 -5.847 1.00 68.88 138 GLY A N 1
ATOM 1034 C CA . GLY A 1 138 ? 14.968 -3.427 -5.952 1.00 68.88 138 GLY A CA 1
ATOM 1035 C C . GLY A 1 138 ? 16.137 -4.358 -6.303 1.00 68.88 138 GLY A C 1
ATOM 1036 O O . GLY A 1 138 ? 17.228 -3.901 -6.638 1.00 68.88 138 GLY A O 1
ATOM 1037 N N . GLY A 1 139 ? 15.932 -5.676 -6.224 1.00 65.69 139 GLY A N 1
ATOM 1038 C CA . GLY A 1 139 ? 16.943 -6.687 -6.525 1.00 65.69 139 GLY A CA 1
ATOM 1039 C C . GLY A 1 139 ? 17.361 -6.772 -8.002 1.00 65.69 139 GLY A C 1
ATOM 1040 O O . GLY A 1 139 ? 16.853 -6.086 -8.881 1.00 65.69 139 GLY A O 1
ATOM 1041 N N . LYS A 1 140 ? 18.281 -7.697 -8.311 1.00 60.25 140 LYS A N 1
ATOM 1042 C CA . LYS A 1 140 ? 18.862 -7.898 -9.662 1.00 60.25 140 LYS A CA 1
ATOM 1043 C C . LYS A 1 140 ? 17.928 -8.578 -10.678 1.00 60.25 140 LYS A C 1
ATOM 1045 O O . LYS A 1 140 ? 18.381 -9.021 -11.735 1.00 60.25 140 LYS A O 1
ATOM 1050 N N . LEU A 1 141 ? 16.653 -8.765 -10.349 1.00 59.91 141 LEU A N 1
ATOM 1051 C CA . LEU A 1 141 ? 15.725 -9.492 -11.206 1.00 59.91 141 LEU A CA 1
ATOM 1052 C C . LEU A 1 141 ? 15.284 -8.598 -12.365 1.00 59.91 141 LEU A C 1
ATOM 1054 O O . LEU A 1 141 ? 14.513 -7.680 -12.149 1.00 59.91 141 LEU A O 1
ATOM 1058 N N . THR A 1 142 ? 15.704 -8.911 -13.591 1.00 63.28 142 THR A N 1
ATOM 1059 C CA . THR A 1 142 ? 15.400 -8.076 -14.768 1.00 63.28 142 THR A CA 1
ATOM 1060 C C . THR A 1 142 ? 14.290 -8.625 -15.664 1.00 63.28 142 THR A C 1
ATOM 1062 O O . THR A 1 142 ? 13.802 -7.911 -16.530 1.00 63.28 142 THR A O 1
ATOM 1065 N N . LEU A 1 143 ? 13.910 -9.904 -15.526 1.00 64.69 143 LEU A N 1
ATOM 1066 C CA . LEU A 1 143 ? 12.961 -10.619 -16.409 1.00 64.69 143 LEU A CA 1
ATOM 1067 C C . LEU A 1 143 ? 13.210 -10.414 -17.925 1.00 64.69 143 LEU A C 1
ATOM 1069 O O . LEU A 1 143 ? 12.291 -10.536 -18.732 1.00 64.69 143 LEU A O 1
ATOM 1073 N N . GLY A 1 144 ? 14.450 -10.104 -18.329 1.00 61.59 144 GLY A N 1
ATOM 1074 C CA . GLY A 1 144 ? 14.796 -9.792 -19.722 1.00 61.59 144 GLY A CA 1
ATOM 1075 C C . GLY A 1 144 ? 14.293 -8.431 -20.223 1.00 61.59 144 GLY A C 1
ATOM 1076 O O . GLY A 1 144 ? 14.376 -8.160 -21.425 1.00 61.59 144 GLY A O 1
ATOM 1077 N N . ALA A 1 145 ? 13.784 -7.575 -19.333 1.00 68.88 145 ALA A N 1
ATOM 1078 C CA . ALA A 1 145 ? 13.413 -6.212 -19.666 1.00 68.88 145 ALA A CA 1
ATOM 1079 C C . ALA A 1 145 ? 14.603 -5.453 -20.248 1.00 68.88 145 ALA A C 1
ATOM 1081 O O . ALA A 1 145 ? 15.735 -5.553 -19.770 1.00 68.88 145 ALA A O 1
ATOM 1082 N N . GLN A 1 146 ? 14.324 -4.705 -21.312 1.00 68.12 146 GLN A N 1
ATOM 1083 C CA . GLN A 1 146 ? 15.320 -3.862 -21.944 1.00 68.12 146 GLN A CA 1
ATOM 1084 C C . GLN A 1 146 ? 15.494 -2.607 -21.107 1.00 68.12 146 GLN A C 1
ATOM 1086 O O . GLN A 1 146 ? 14.526 -1.903 -20.818 1.00 68.12 146 GLN A O 1
ATOM 1091 N N . PHE A 1 147 ? 16.739 -2.349 -20.728 1.00 68.25 147 PHE A N 1
ATOM 1092 C CA . PHE A 1 147 ? 17.112 -1.095 -20.112 1.00 68.25 147 PHE A CA 1
ATOM 1093 C C . PHE A 1 147 ? 16.907 0.027 -21.126 1.00 68.25 147 PHE A C 1
ATOM 1095 O O . PHE A 1 147 ? 17.388 -0.060 -22.260 1.00 68.25 147 PHE A O 1
ATOM 1102 N N . LYS A 1 148 ? 16.194 1.076 -20.722 1.00 70.81 148 LYS A N 1
ATOM 1103 C CA . LYS A 1 148 ? 16.205 2.340 -21.444 1.00 70.81 148 LYS A CA 1
ATOM 1104 C C . LYS A 1 148 ? 17.318 3.184 -20.838 1.00 70.81 148 LYS A C 1
ATOM 1106 O O . LYS A 1 148 ? 17.208 3.563 -19.675 1.00 70.81 148 LYS A O 1
ATOM 1111 N N . PRO A 1 149 ? 18.407 3.438 -21.582 1.00 60.16 149 PRO A N 1
ATOM 1112 C CA . PRO A 1 149 ? 19.547 4.141 -21.035 1.00 60.16 149 PRO A CA 1
ATOM 1113 C C . PRO A 1 149 ? 19.149 5.502 -20.495 1.00 60.16 149 PRO A C 1
ATOM 1115 O O . PRO A 1 149 ? 18.665 6.350 -21.243 1.00 60.16 149 PRO A O 1
ATOM 1118 N N . ASN A 1 150 ? 19.415 5.718 -19.215 1.00 63.91 150 ASN A N 1
ATOM 1119 C CA . ASN A 1 150 ? 19.507 7.049 -18.658 1.00 63.91 150 ASN A CA 1
ATOM 1120 C C . ASN A 1 150 ? 20.980 7.335 -18.313 1.00 63.91 150 ASN A C 1
ATOM 1122 O O . ASN A 1 150 ? 21.773 6.424 -18.067 1.00 63.91 150 ASN A O 1
ATOM 1126 N N . ALA A 1 151 ? 21.370 8.607 -18.333 1.00 58.78 151 ALA A N 1
ATOM 1127 C CA . ALA A 1 151 ? 22.753 9.004 -18.069 1.00 58.78 151 ALA A CA 1
ATOM 1128 C C . ALA A 1 151 ? 23.143 8.918 -16.579 1.00 58.78 151 ALA A C 1
ATOM 1130 O O . ALA A 1 151 ? 24.294 9.176 -16.238 1.00 58.78 151 ALA A O 1
ATOM 1131 N N . GLN A 1 152 ? 22.190 8.619 -15.693 1.00 61.66 152 GLN A N 1
ATOM 1132 C CA . GLN A 1 152 ? 22.278 8.911 -14.264 1.00 61.66 152 GLN A CA 1
ATOM 1133 C C . GLN A 1 152 ? 22.403 7.649 -13.391 1.00 61.66 152 GLN A C 1
ATOM 1135 O O . GLN A 1 152 ? 23.018 7.709 -12.333 1.00 61.66 152 GLN A O 1
ATOM 1140 N N . TYR A 1 153 ? 21.913 6.499 -13.854 1.00 67.50 153 TYR A N 1
ATOM 1141 C CA . TYR A 1 153 ? 21.983 5.200 -13.186 1.00 67.50 153 TYR A CA 1
ATOM 1142 C C . TYR A 1 153 ? 22.028 4.064 -14.222 1.00 67.50 153 TYR A C 1
ATOM 1144 O O . TYR A 1 153 ? 21.030 3.420 -14.532 1.00 67.50 153 TYR A O 1
ATOM 1152 N N . MET A 1 154 ? 23.225 3.804 -14.760 1.00 59.38 154 MET A N 1
ATOM 1153 C CA . MET A 1 154 ? 23.455 2.821 -15.833 1.00 59.38 154 MET A CA 1
ATOM 1154 C C . MET A 1 154 ? 23.265 1.349 -15.426 1.00 59.38 154 MET A C 1
ATOM 1156 O O . MET A 1 154 ? 23.178 0.494 -16.305 1.00 59.38 154 MET A O 1
ATOM 1160 N N . ASP A 1 155 ? 23.176 1.070 -14.123 1.00 60.78 155 ASP A N 1
ATOM 1161 C CA . ASP A 1 155 ? 23.070 -0.282 -13.559 1.00 60.78 155 ASP A CA 1
ATOM 1162 C C . ASP A 1 155 ? 21.740 -0.521 -12.812 1.00 60.78 155 ASP A C 1
ATOM 1164 O O . ASP A 1 155 ? 21.615 -1.487 -12.054 1.00 60.78 155 ASP A O 1
ATOM 1168 N N . ALA A 1 156 ? 20.740 0.352 -12.996 1.00 70.44 156 ALA A N 1
ATOM 1169 C CA . ALA A 1 156 ? 19.427 0.168 -12.380 1.00 70.44 156 ALA A CA 1
ATOM 1170 C C . ALA A 1 156 ? 18.691 -1.042 -12.978 1.00 70.44 156 ALA A C 1
ATOM 1172 O O . ALA A 1 156 ? 18.857 -1.397 -14.148 1.00 70.44 156 ALA A O 1
ATOM 1173 N N . ASN A 1 157 ? 17.847 -1.685 -12.169 1.00 73.94 157 ASN A N 1
ATOM 1174 C CA . ASN A 1 157 ? 17.035 -2.799 -12.637 1.00 73.94 157 ASN A CA 1
ATOM 1175 C C . ASN A 1 157 ? 16.048 -2.305 -13.726 1.00 73.94 157 ASN A C 1
ATOM 1177 O O . ASN A 1 157 ? 15.201 -1.469 -13.429 1.00 73.94 157 ASN A O 1
ATOM 1181 N N . PRO A 1 158 ? 16.095 -2.840 -14.966 1.00 74.94 158 PRO A N 1
ATOM 1182 C CA . PRO A 1 158 ? 15.290 -2.372 -16.103 1.00 74.94 158 PRO A CA 1
ATOM 1183 C C . PRO A 1 158 ? 13.780 -2.644 -15.987 1.00 74.94 158 PRO A C 1
ATOM 1185 O O . PRO A 1 158 ? 13.016 -2.284 -16.891 1.00 74.94 158 PRO A O 1
ATOM 1188 N N . LEU A 1 159 ? 13.349 -3.335 -14.928 1.00 74.44 159 LEU A N 1
ATOM 1189 C CA . LEU A 1 159 ? 11.940 -3.470 -14.557 1.00 74.44 159 LEU A CA 1
ATOM 1190 C C . LEU A 1 159 ? 11.443 -2.358 -13.640 1.00 74.44 159 LEU A C 1
ATOM 1192 O O . LEU A 1 159 ? 10.230 -2.197 -13.536 1.00 74.44 159 LEU A O 1
ATOM 1196 N N . LEU A 1 160 ? 12.342 -1.659 -12.947 1.00 77.75 160 LEU A N 1
ATOM 1197 C CA . LEU A 1 160 ? 11.978 -0.652 -11.959 1.00 77.75 160 LEU A CA 1
ATOM 1198 C C . LEU A 1 160 ? 11.736 0.676 -12.655 1.00 77.75 160 LEU A C 1
ATOM 1200 O O . LEU A 1 160 ? 12.657 1.445 -12.910 1.00 77.75 160 LEU A O 1
ATOM 1204 N N . ASP A 1 161 ? 10.465 0.895 -12.953 1.00 81.75 161 ASP A N 1
ATOM 1205 C CA . ASP A 1 161 ? 9.907 2.160 -13.406 1.00 81.75 161 ASP A CA 1
ATOM 1206 C C . ASP A 1 161 ? 8.960 2.712 -12.327 1.00 81.75 161 ASP A C 1
ATOM 1208 O O . ASP A 1 161 ? 8.866 2.180 -11.216 1.00 81.75 161 ASP A O 1
ATOM 1212 N N . ASN A 1 162 ? 8.243 3.779 -12.658 1.00 86.31 162 ASN A N 1
ATOM 1213 C CA . ASN A 1 162 ? 7.263 4.416 -11.801 1.00 86.31 162 ASN A CA 1
ATOM 1214 C C . ASN A 1 162 ? 6.038 3.507 -11.568 1.00 86.31 162 ASN A C 1
ATOM 1216 O O . ASN A 1 162 ? 5.037 3.615 -12.267 1.00 86.31 162 ASN A O 1
ATOM 1220 N N . PHE A 1 163 ? 6.123 2.545 -10.648 1.00 89.00 163 PHE A N 1
ATOM 1221 C CA . PHE A 1 163 ? 4.990 1.689 -10.279 1.00 89.00 163 PHE A CA 1
ATOM 1222 C C . PHE A 1 163 ? 3.898 2.500 -9.570 1.00 89.00 163 PHE A C 1
ATOM 1224 O O . PHE A 1 163 ? 4.144 3.014 -8.480 1.00 89.00 163 PHE A O 1
ATOM 1231 N N . GLU A 1 164 ? 2.704 2.559 -10.162 1.00 89.38 164 GLU A N 1
ATOM 1232 C CA . GLU A 1 164 ? 1.590 3.394 -9.676 1.00 89.38 164 GLU A CA 1
ATOM 1233 C C . GLU A 1 164 ? 0.309 2.603 -9.387 1.00 89.38 164 GLU A C 1
ATOM 1235 O O . GLU A 1 164 ? -0.591 3.135 -8.755 1.00 89.38 164 GLU A O 1
ATOM 1240 N N . ASP A 1 165 ? 0.201 1.349 -9.837 1.00 92.75 165 ASP A N 1
ATOM 1241 C CA . ASP A 1 165 ? -1.027 0.563 -9.661 1.00 92.75 165 ASP A CA 1
ATOM 1242 C C . ASP A 1 165 ? -0.716 -0.913 -9.377 1.00 92.75 165 ASP A C 1
ATOM 1244 O O . ASP A 1 165 ? 0.313 -1.463 -9.800 1.00 92.75 165 ASP A O 1
ATOM 1248 N N . LEU A 1 166 ? -1.637 -1.561 -8.673 1.00 94.06 166 LEU A N 1
ATOM 1249 C CA . LEU A 1 166 ? -1.605 -2.952 -8.259 1.00 94.06 166 LEU A CA 1
ATOM 1250 C C . LEU A 1 166 ? -3.024 -3.521 -8.238 1.00 94.06 166 LEU A C 1
ATOM 1252 O O . LEU A 1 166 ? -3.896 -3.056 -7.510 1.00 94.06 166 LEU A O 1
ATOM 1256 N N . VAL A 1 167 ? -3.205 -4.661 -8.900 1.00 94.94 167 VAL A N 1
ATOM 1257 C CA . VAL A 1 167 ? -4.412 -5.476 -8.760 1.00 94.94 167 VAL A CA 1
ATOM 1258 C C . VAL A 1 167 ? -4.073 -6.918 -8.399 1.00 94.94 167 VAL A C 1
ATOM 1260 O O . VAL A 1 167 ? -3.166 -7.536 -8.962 1.00 94.94 167 VAL A O 1
ATOM 1263 N N . ILE A 1 168 ? -4.846 -7.479 -7.468 1.00 93.81 168 ILE A N 1
ATOM 1264 C CA . ILE A 1 168 ? -4.871 -8.919 -7.210 1.00 93.81 168 ILE A CA 1
ATOM 1265 C C . ILE A 1 168 ? -5.748 -9.556 -8.286 1.00 93.81 168 ILE A C 1
ATOM 1267 O O . ILE A 1 168 ? -6.958 -9.345 -8.329 1.00 93.81 168 ILE A O 1
ATOM 1271 N N . THR A 1 169 ? -5.133 -10.336 -9.167 1.00 92.75 169 THR A N 1
ATOM 1272 C CA . THR A 1 169 ? -5.835 -11.043 -10.249 1.00 92.75 169 THR A CA 1
ATOM 1273 C C . THR A 1 169 ? -6.384 -12.390 -9.802 1.00 92.75 169 THR A C 1
ATOM 1275 O O . THR A 1 169 ? -7.394 -12.854 -10.331 1.00 92.75 169 THR A O 1
ATOM 1278 N N . HIS A 1 170 ? -5.738 -13.005 -8.813 1.00 90.00 170 HIS A N 1
ATOM 1279 C CA . HIS A 1 170 ? -6.176 -14.243 -8.194 1.00 90.00 170 HIS A CA 1
ATOM 1280 C C . HIS A 1 170 ? -5.540 -14.382 -6.804 1.00 90.00 170 HIS A C 1
ATOM 1282 O O . HIS A 1 170 ? -4.403 -13.965 -6.578 1.00 90.00 170 HIS A O 1
ATOM 1288 N N . ALA A 1 171 ? -6.296 -14.948 -5.871 1.00 86.81 171 ALA A N 1
ATOM 1289 C CA . ALA A 1 171 ? -5.843 -15.308 -4.537 1.00 86.81 171 ALA A CA 1
ATOM 1290 C C . ALA A 1 171 ? -6.395 -16.698 -4.223 1.00 86.81 171 ALA A C 1
ATOM 1292 O O . ALA A 1 171 ? -7.592 -16.923 -4.416 1.00 86.81 171 ALA A O 1
ATOM 1293 N N . ASP A 1 172 ? -5.542 -17.613 -3.764 1.00 82.06 172 ASP A N 1
ATOM 1294 C CA . ASP A 1 172 ? -5.975 -18.943 -3.335 1.00 82.06 172 ASP A CA 1
ATOM 1295 C C . ASP A 1 172 ? -5.972 -19.103 -1.809 1.00 82.06 172 ASP A C 1
ATOM 1297 O O . ASP A 1 172 ? -5.371 -18.323 -1.064 1.00 82.06 172 ASP A O 1
ATOM 1301 N N . ASP A 1 173 ? -6.653 -20.150 -1.344 1.00 80.25 173 ASP A N 1
ATOM 1302 C CA . ASP A 1 173 ? -6.793 -20.463 0.082 1.00 80.25 173 ASP A CA 1
ATOM 1303 C C . ASP A 1 173 ? -5.459 -20.850 0.750 1.00 80.25 173 ASP A C 1
ATOM 1305 O O . ASP A 1 173 ? -5.367 -20.875 1.977 1.00 80.25 173 ASP A O 1
ATOM 1309 N N . ASN A 1 174 ? -4.413 -21.131 -0.036 1.00 76.50 174 ASN A N 1
ATOM 1310 C CA . ASN A 1 174 ? -3.082 -21.470 0.466 1.00 76.50 174 ASN A CA 1
ATOM 1311 C C . ASN A 1 174 ? -2.199 -20.228 0.658 1.00 76.50 174 ASN A C 1
ATOM 1313 O O . ASN A 1 174 ? -1.038 -20.360 1.034 1.00 76.50 174 ASN A O 1
ATOM 1317 N N . GLY A 1 175 ? -2.729 -19.024 0.422 1.00 74.75 175 GLY A N 1
ATOM 1318 C CA . GLY A 1 175 ? -2.000 -17.772 0.601 1.00 74.75 175 GLY A CA 1
ATOM 1319 C C . GLY A 1 175 ? -1.164 -17.361 -0.608 1.00 74.75 175 GLY A C 1
ATOM 1320 O O . GLY A 1 175 ? -0.376 -16.421 -0.496 1.00 74.75 175 GLY A O 1
ATOM 1321 N N . ARG A 1 176 ? -1.334 -18.011 -1.763 1.00 84.50 176 ARG A N 1
ATOM 1322 C CA . ARG A 1 176 ? -0.724 -17.572 -3.019 1.00 84.50 176 ARG A CA 1
ATOM 1323 C C . ARG A 1 176 ? -1.532 -16.426 -3.615 1.00 84.50 176 ARG A C 1
ATOM 1325 O O . ARG A 1 176 ? -2.759 -16.478 -3.676 1.00 84.50 176 ARG A O 1
ATOM 1332 N N . LEU A 1 177 ? -0.826 -15.414 -4.103 1.00 86.81 177 LEU A N 1
ATOM 1333 C CA . LEU A 1 177 ? -1.379 -14.236 -4.755 1.00 86.81 177 LEU A CA 1
ATOM 1334 C C . LEU A 1 177 ? -0.764 -14.083 -6.142 1.00 86.81 177 LEU A C 1
ATOM 1336 O O . LEU A 1 177 ? 0.460 -14.058 -6.281 1.00 86.81 177 LEU A O 1
ATOM 1340 N N . ASP A 1 178 ? -1.616 -13.922 -7.145 1.00 89.19 178 ASP A N 1
ATOM 1341 C CA . ASP A 1 178 ? -1.230 -13.520 -8.492 1.00 89.19 178 ASP A CA 1
ATOM 1342 C C . ASP A 1 178 ? -1.572 -12.044 -8.674 1.00 89.19 178 ASP A C 1
ATOM 1344 O O . ASP A 1 178 ? -2.732 -11.633 -8.566 1.00 89.19 178 ASP A O 1
ATOM 1348 N N . LEU A 1 179 ? -0.558 -11.236 -8.956 1.00 90.00 179 LEU A N 1
ATOM 1349 C CA . LEU A 1 179 ? -0.654 -9.785 -8.999 1.00 90.00 179 LEU A CA 1
ATOM 1350 C C . LEU A 1 179 ? -0.322 -9.275 -10.401 1.00 90.00 179 LEU A C 1
ATOM 1352 O O . LEU A 1 179 ? 0.629 -9.751 -11.026 1.00 90.00 179 LEU A O 1
ATOM 1356 N N . SER A 1 180 ? -1.056 -8.262 -10.852 1.00 91.94 180 SER A N 1
ATOM 1357 C CA . SER A 1 180 ? -0.664 -7.421 -11.983 1.00 91.94 180 SER A CA 1
ATOM 1358 C C . SER A 1 180 ? -0.362 -6.027 -11.462 1.00 91.94 180 SER A C 1
ATOM 1360 O O . SER A 1 180 ? -1.197 -5.411 -10.807 1.00 91.94 180 SER A O 1
ATOM 1362 N N . LEU A 1 181 ? 0.834 -5.542 -11.756 1.00 90.56 181 LEU A N 1
ATOM 1363 C CA . LEU A 1 181 ? 1.290 -4.212 -11.392 1.00 90.56 181 LEU A CA 1
ATOM 1364 C C . LEU A 1 181 ? 1.454 -3.370 -12.654 1.00 90.56 181 LEU A C 1
ATOM 1366 O O . LEU A 1 181 ? 1.841 -3.906 -13.696 1.00 90.56 181 LEU A O 1
ATOM 1370 N N . LEU A 1 182 ? 1.196 -2.069 -12.559 1.00 89.50 182 LEU A N 1
ATOM 1371 C CA . LEU A 1 182 ? 1.372 -1.127 -13.661 1.00 89.50 182 LEU A CA 1
ATOM 1372 C C . LEU A 1 182 ? 2.493 -0.149 -13.337 1.00 89.50 182 LEU A C 1
ATOM 1374 O O . LEU A 1 182 ? 2.492 0.486 -12.282 1.00 89.50 182 LEU A O 1
ATOM 1378 N N . THR A 1 183 ? 3.408 0.009 -14.283 1.00 87.06 183 THR A N 1
ATOM 1379 C CA . THR A 1 183 ? 4.307 1.158 -14.305 1.00 87.06 183 THR A CA 1
ATOM 1380 C C . THR A 1 183 ? 3.718 2.233 -15.205 1.00 87.06 183 THR A C 1
ATOM 1382 O O . THR A 1 183 ? 3.208 1.932 -16.288 1.00 87.06 183 THR A O 1
ATOM 1385 N N . ASP A 1 184 ? 3.796 3.481 -14.770 1.00 85.00 184 ASP A N 1
ATOM 1386 C CA . ASP A 1 184 ? 3.658 4.652 -15.621 1.00 85.00 184 ASP A CA 1
ATOM 1387 C C . ASP A 1 184 ? 5.048 5.063 -16.129 1.00 85.00 184 ASP A C 1
ATOM 1389 O O . ASP A 1 184 ? 6.067 4.667 -15.570 1.00 85.00 184 ASP A O 1
ATOM 1393 N N . ASN A 1 185 ? 5.106 5.809 -17.225 1.00 83.81 185 ASN A N 1
ATOM 1394 C CA . ASN A 1 185 ? 6.342 6.437 -17.666 1.00 83.81 185 ASN A CA 1
ATOM 1395 C C . ASN A 1 185 ? 6.421 7.915 -17.293 1.00 83.81 185 ASN A C 1
ATOM 1397 O O . ASN A 1 185 ? 7.410 8.545 -17.638 1.00 83.81 185 ASN A O 1
ATOM 1401 N N . ASN A 1 186 ? 5.361 8.495 -16.715 1.00 80.50 186 ASN A N 1
ATOM 1402 C CA . ASN A 1 186 ? 5.289 9.901 -16.320 1.00 80.50 186 ASN A CA 1
ATOM 1403 C C . ASN A 1 186 ? 5.764 10.876 -17.424 1.00 80.50 186 ASN A C 1
ATOM 1405 O O . ASN A 1 186 ? 6.365 11.917 -17.159 1.00 80.50 186 ASN A O 1
ATOM 1409 N N . PHE A 1 187 ? 5.530 10.513 -18.694 1.00 83.62 187 PHE A N 1
ATOM 1410 C CA . PHE A 1 187 ? 6.054 11.191 -19.892 1.00 83.62 187 PHE A CA 1
ATOM 1411 C C . PHE A 1 187 ? 7.592 11.256 -20.027 1.00 83.62 187 PHE A C 1
ATOM 1413 O O . PHE A 1 187 ? 8.097 11.904 -20.948 1.00 83.62 187 PHE A O 1
ATOM 1420 N N . ASP A 1 188 ? 8.346 10.556 -19.185 1.00 80.56 188 ASP A N 1
ATOM 1421 C CA . ASP A 1 188 ? 9.784 10.362 -19.302 1.00 80.56 188 ASP A CA 1
ATOM 1422 C C . ASP A 1 188 ? 10.102 9.294 -20.363 1.00 80.56 188 ASP A C 1
ATOM 1424 O O . ASP A 1 188 ? 9.596 8.168 -20.374 1.00 80.56 188 ASP A O 1
ATOM 1428 N N . THR A 1 189 ? 10.973 9.652 -21.306 1.00 82.75 189 THR A N 1
ATOM 1429 C CA . THR A 1 189 ? 11.424 8.740 -22.366 1.00 82.75 189 THR A CA 1
ATOM 1430 C C . THR A 1 189 ? 12.306 7.601 -21.860 1.00 82.75 189 THR A C 1
ATOM 1432 O O . THR A 1 189 ? 12.456 6.604 -22.571 1.00 82.75 189 THR A O 1
ATOM 1435 N N . THR A 1 190 ? 12.878 7.747 -20.664 1.00 78.62 190 THR A N 1
ATOM 1436 C CA . THR A 1 190 ? 13.727 6.759 -19.993 1.00 78.62 190 THR A CA 1
ATOM 1437 C C . THR A 1 190 ? 12.920 5.740 -19.191 1.00 78.62 190 THR A C 1
ATOM 1439 O O . THR A 1 190 ? 13.443 4.672 -18.897 1.00 78.62 190 THR A O 1
ATOM 1442 N N . GLU A 1 191 ? 11.628 5.991 -18.967 1.00 82.25 191 GLU A N 1
ATOM 1443 C CA . GLU A 1 191 ? 10.714 5.065 -18.299 1.00 82.25 191 GLU A CA 1
ATOM 1444 C C . GLU A 1 191 ? 9.810 4.330 -19.303 1.00 82.25 191 GLU A C 1
ATOM 1446 O O . GLU A 1 191 ? 9.700 4.688 -20.487 1.00 82.25 191 GLU A O 1
ATOM 1451 N N . THR A 1 192 ? 9.159 3.246 -18.878 1.00 82.94 192 THR A N 1
ATOM 1452 C CA . THR A 1 192 ? 8.265 2.458 -19.740 1.00 82.94 192 THR A CA 1
ATOM 1453 C C . THR A 1 192 ? 6.969 2.096 -19.038 1.00 82.94 192 THR A C 1
ATOM 1455 O O . THR A 1 192 ? 6.986 1.364 -18.056 1.00 82.94 192 THR A O 1
ATOM 1458 N N . THR A 1 193 ? 5.838 2.470 -19.636 1.00 86.88 193 THR A N 1
ATOM 1459 C CA . THR A 1 193 ? 4.521 1.981 -19.225 1.00 86.88 193 THR A CA 1
ATOM 1460 C C . THR A 1 193 ? 4.373 0.498 -19.558 1.00 86.88 193 THR A C 1
ATOM 1462 O O . THR A 1 193 ? 4.427 0.121 -20.735 1.00 86.88 193 THR A O 1
ATOM 1465 N N . ARG A 1 194 ? 4.196 -0.364 -18.551 1.00 85.75 194 ARG A N 1
ATOM 1466 C CA . ARG A 1 194 ? 4.020 -1.809 -18.760 1.00 85.75 194 ARG A CA 1
ATOM 1467 C C . ARG A 1 194 ? 3.256 -2.474 -17.622 1.00 85.75 194 ARG A C 1
ATOM 1469 O O . ARG A 1 194 ? 3.264 -2.000 -16.493 1.00 85.75 194 ARG A O 1
ATOM 1476 N N . ILE A 1 195 ? 2.669 -3.631 -17.924 1.00 87.00 195 ILE A N 1
ATOM 1477 C CA . ILE A 1 195 ? 2.117 -4.528 -16.906 1.00 87.00 195 ILE A CA 1
ATOM 1478 C C . ILE A 1 195 ? 3.183 -5.549 -16.510 1.00 87.00 195 ILE A C 1
ATOM 1480 O O . ILE A 1 195 ? 3.741 -6.239 -17.370 1.00 87.00 195 ILE A O 1
ATOM 1484 N N . VAL A 1 196 ? 3.434 -5.670 -15.209 1.00 83.88 196 VAL A N 1
ATOM 1485 C CA . VAL A 1 196 ? 4.329 -6.663 -14.612 1.00 83.88 196 VAL A CA 1
ATOM 1486 C C . VAL A 1 196 ? 3.490 -7.645 -13.806 1.00 83.88 196 VAL A C 1
ATOM 1488 O O . VAL A 1 196 ? 2.819 -7.265 -12.854 1.00 83.88 196 VAL A O 1
ATOM 1491 N N . ASN A 1 197 ? 3.524 -8.919 -14.196 1.00 85.69 197 ASN A N 1
ATOM 1492 C CA . ASN A 1 197 ? 2.811 -9.972 -13.480 1.00 85.69 197 ASN A CA 1
ATOM 1493 C C . ASN A 1 197 ? 3.763 -10.680 -12.528 1.00 85.69 197 ASN A C 1
ATOM 1495 O O . ASN A 1 197 ? 4.817 -11.163 -12.954 1.00 85.69 197 ASN A O 1
ATOM 1499 N N . VAL A 1 198 ? 3.381 -10.760 -11.261 1.00 82.75 198 VAL A N 1
ATOM 1500 C CA . VAL A 1 198 ? 4.180 -11.407 -10.223 1.00 82.75 198 VAL A CA 1
ATOM 1501 C C . VAL A 1 198 ? 3.316 -12.331 -9.398 1.00 82.75 198 VAL A C 1
ATOM 1503 O O . VAL A 1 198 ? 2.100 -12.185 -9.313 1.00 82.75 198 VAL A O 1
ATOM 1506 N N . GLN A 1 199 ? 3.982 -13.291 -8.782 1.00 85.88 199 GLN A N 1
ATOM 1507 C CA . GLN A 1 199 ? 3.353 -14.236 -7.896 1.00 85.88 199 GLN A CA 1
ATOM 1508 C C . GLN A 1 199 ? 4.043 -14.187 -6.551 1.00 85.88 199 GLN A C 1
ATOM 1510 O O . GLN A 1 199 ? 5.272 -14.238 -6.485 1.00 85.88 199 GLN A O 1
ATOM 1515 N N . ILE A 1 200 ? 3.237 -14.096 -5.505 1.00 81.94 200 ILE A N 1
ATOM 1516 C CA . ILE A 1 200 ? 3.692 -13.967 -4.132 1.00 81.94 200 ILE A CA 1
ATOM 1517 C C . ILE A 1 200 ? 3.068 -15.091 -3.321 1.00 81.94 200 ILE A C 1
ATOM 1519 O O . ILE A 1 200 ? 1.867 -15.327 -3.402 1.00 81.94 200 ILE A O 1
ATOM 1523 N N . ASP A 1 201 ? 3.881 -15.778 -2.530 1.00 78.56 201 ASP A N 1
ATOM 1524 C CA . ASP A 1 201 ? 3.392 -16.714 -1.527 1.00 78.56 201 ASP A CA 1
ATOM 1525 C C . ASP A 1 201 ? 3.397 -16.008 -0.172 1.00 78.56 201 ASP A C 1
ATOM 1527 O O . ASP A 1 201 ? 4.449 -15.611 0.328 1.00 78.56 201 ASP A O 1
ATOM 1531 N N . ARG A 1 202 ? 2.213 -15.808 0.409 1.00 70.56 202 ARG A N 1
ATOM 1532 C CA . ARG A 1 202 ? 2.064 -15.172 1.717 1.00 70.56 202 ARG A CA 1
ATOM 1533 C C . ARG A 1 202 ? 2.169 -16.157 2.876 1.00 70.56 202 ARG A C 1
ATOM 1535 O O . ARG A 1 202 ? 2.384 -15.731 4.009 1.00 70.56 202 ARG A O 1
ATOM 1542 N N . SER A 1 203 ? 2.011 -17.457 2.626 1.00 61.84 203 SER A N 1
ATOM 1543 C CA . SER A 1 203 ? 2.049 -18.482 3.678 1.00 61.84 203 SER A CA 1
ATOM 1544 C C . SER A 1 203 ? 3.426 -18.583 4.332 1.00 61.84 203 SER A C 1
ATOM 1546 O O . SER A 1 203 ? 3.524 -18.813 5.536 1.00 61.84 203 SER A O 1
ATOM 1548 N N . VAL A 1 204 ? 4.475 -18.271 3.567 1.00 49.75 204 VAL A N 1
ATOM 1549 C CA . VAL A 1 204 ? 5.869 -18.197 4.028 1.00 49.75 204 VAL A CA 1
ATOM 1550 C C . VAL A 1 204 ? 6.079 -17.135 5.116 1.00 49.75 204 VAL A C 1
ATOM 1552 O O . VAL A 1 204 ? 7.068 -17.190 5.837 1.00 49.75 204 VAL A O 1
ATOM 1555 N N . PHE A 1 205 ? 5.141 -16.194 5.259 1.00 44.88 205 PHE A N 1
ATOM 1556 C CA . PHE A 1 205 ? 5.230 -15.063 6.182 1.00 44.88 205 PHE A CA 1
ATOM 1557 C C . PHE A 1 205 ? 4.186 -15.084 7.307 1.00 44.88 205 PHE A C 1
ATOM 1559 O O . PHE A 1 205 ? 4.331 -14.376 8.298 1.00 44.88 205 PHE A O 1
ATOM 1566 N N . VAL A 1 206 ? 3.117 -15.875 7.159 1.00 40.09 206 VAL A N 1
ATOM 1567 C CA . VAL A 1 206 ? 2.069 -16.050 8.186 1.00 40.09 206 VAL A CA 1
ATOM 1568 C C . VAL A 1 206 ? 2.444 -17.168 9.180 1.00 40.09 206 VAL A C 1
ATOM 1570 O O . VAL A 1 206 ? 1.812 -17.311 10.228 1.00 40.09 206 VAL A O 1
ATOM 1573 N N . ALA A 1 207 ? 3.497 -17.942 8.900 1.00 29.33 207 ALA A N 1
ATOM 1574 C CA . ALA A 1 207 ? 3.997 -18.976 9.794 1.00 29.33 207 ALA A CA 1
ATOM 1575 C C . ALA A 1 207 ? 4.904 -18.397 10.904 1.00 29.33 207 ALA A C 1
ATOM 1577 O O . ALA A 1 207 ? 6.079 -18.134 10.685 1.00 29.33 207 ALA A O 1
ATOM 1578 N N . ASP A 1 208 ? 4.330 -18.316 12.109 1.00 29.05 208 ASP A N 1
ATOM 1579 C CA . ASP A 1 208 ? 4.982 -18.288 13.432 1.00 29.05 208 ASP A CA 1
ATOM 1580 C C . ASP A 1 208 ? 5.352 -16.915 14.059 1.00 29.05 208 ASP A C 1
ATOM 1582 O O . ASP A 1 208 ? 6.423 -16.367 13.807 1.00 29.05 208 ASP A O 1
ATOM 1586 N N . PRO A 1 209 ? 4.528 -16.390 14.995 1.00 32.16 209 PRO A N 1
ATOM 1587 C CA . PRO A 1 209 ? 4.869 -15.238 15.838 1.00 32.16 209 PRO A CA 1
ATOM 1588 C C . PRO A 1 209 ? 5.968 -15.507 16.887 1.00 32.16 209 PRO A C 1
ATOM 1590 O O . PRO A 1 209 ? 6.268 -14.608 17.673 1.00 32.16 209 PRO A O 1
ATOM 1593 N N . SER A 1 210 ? 6.518 -16.726 16.978 1.00 28.72 210 SER A N 1
ATOM 1594 C CA . SER A 1 210 ? 7.468 -17.127 18.028 1.00 28.72 210 SER A CA 1
ATOM 1595 C C . SER A 1 210 ? 8.930 -17.277 17.588 1.00 28.72 210 SER A C 1
ATOM 1597 O O . SER A 1 210 ? 9.788 -17.420 18.459 1.00 28.72 210 SER A O 1
ATOM 1599 N N . ASN A 1 211 ? 9.251 -17.135 16.298 1.00 28.17 211 ASN A N 1
ATOM 1600 C CA . ASN A 1 211 ? 10.640 -17.199 15.826 1.00 28.17 211 ASN A CA 1
ATOM 1601 C C . ASN A 1 211 ? 11.178 -15.793 15.539 1.00 28.17 211 ASN A C 1
ATOM 1603 O O . ASN A 1 211 ? 10.868 -15.168 14.525 1.00 28.17 211 ASN A O 1
ATOM 1607 N N . GLY A 1 212 ? 11.962 -15.279 16.489 1.00 30.23 212 GLY A N 1
ATOM 1608 C CA . GLY A 1 212 ? 12.672 -13.998 16.435 1.00 30.23 212 GLY A CA 1
ATOM 1609 C C . GLY A 1 212 ? 13.847 -13.988 15.455 1.00 30.23 212 GLY A C 1
ATOM 1610 O O . GLY A 1 212 ? 14.952 -13.573 15.807 1.00 30.23 212 GLY A O 1
ATOM 1611 N N . ASP A 1 213 ? 13.610 -14.416 14.222 1.00 26.23 213 ASP A N 1
ATOM 1612 C CA . ASP A 1 213 ? 14.649 -14.718 13.254 1.00 26.23 213 ASP A CA 1
ATOM 1613 C C . ASP A 1 213 ? 14.501 -13.724 12.101 1.00 26.23 213 ASP A C 1
ATOM 1615 O O . ASP A 1 213 ? 13.697 -13.912 11.193 1.00 26.23 213 ASP A O 1
ATOM 1619 N N . GLY A 1 214 ? 15.255 -12.622 12.154 1.00 29.53 214 GLY A N 1
ATOM 1620 C CA . GLY A 1 214 ? 15.295 -11.575 11.125 1.00 29.53 214 GLY A CA 1
ATOM 1621 C C . GLY A 1 214 ? 15.887 -12.034 9.785 1.00 29.53 214 GLY A C 1
ATOM 1622 O O . GLY A 1 214 ? 16.874 -11.467 9.322 1.00 29.53 214 GLY A O 1
ATOM 1623 N N . GLN A 1 215 ? 15.314 -13.066 9.168 1.00 27.45 215 GLN A N 1
ATOM 1624 C CA . GLN A 1 215 ? 15.687 -13.590 7.858 1.00 27.45 215 GLN A CA 1
ATOM 1625 C C . GLN A 1 215 ? 14.660 -13.136 6.812 1.00 27.45 215 GLN A C 1
ATOM 1627 O O . GLN A 1 215 ? 13.464 -13.396 6.925 1.00 27.45 215 GLN A O 1
ATOM 1632 N N . GLN A 1 216 ? 15.135 -12.438 5.777 1.00 31.72 216 GLN A N 1
ATOM 1633 C CA . GLN A 1 216 ? 14.338 -12.088 4.602 1.00 31.72 216 GLN A CA 1
ATOM 1634 C C . GLN A 1 216 ? 14.003 -13.363 3.817 1.00 31.72 216 GLN A C 1
ATOM 1636 O O . GLN A 1 216 ? 14.848 -13.912 3.108 1.00 31.72 216 GLN A O 1
ATOM 1641 N N . HIS A 1 217 ? 12.767 -13.837 3.926 1.00 36.81 217 HIS A N 1
ATOM 1642 C CA . HIS A 1 217 ? 12.255 -14.912 3.084 1.00 36.81 217 HIS A CA 1
ATOM 1643 C C . HIS A 1 217 ? 11.677 -14.285 1.811 1.00 36.81 217 HIS A C 1
ATOM 1645 O O . HIS A 1 217 ? 10.637 -13.654 1.845 1.00 36.81 217 HIS A O 1
ATOM 1651 N N . GLY A 1 218 ? 12.402 -14.359 0.694 1.00 32.91 218 GLY A N 1
ATOM 1652 C CA . GLY A 1 218 ? 12.030 -13.675 -0.548 1.00 32.91 218 GLY A CA 1
ATOM 1653 C C . GLY A 1 218 ? 10.827 -14.293 -1.271 1.00 32.91 218 GLY A C 1
ATOM 1654 O O . GLY A 1 218 ? 10.650 -15.513 -1.290 1.00 32.91 218 GLY A O 1
ATOM 1655 N N . ALA A 1 219 ? 10.043 -13.445 -1.944 1.00 34.31 219 ALA A N 1
ATOM 1656 C CA . ALA A 1 219 ? 9.059 -13.855 -2.940 1.00 34.31 219 ALA A CA 1
ATOM 1657 C C . ALA A 1 219 ? 9.671 -14.846 -3.947 1.00 34.31 219 ALA A C 1
ATOM 1659 O O . ALA A 1 219 ? 10.652 -14.544 -4.631 1.00 34.31 219 ALA A O 1
ATOM 1660 N N . THR A 1 220 ? 9.081 -16.035 -4.068 1.00 33.62 220 THR A N 1
ATOM 1661 C CA . THR A 1 220 ? 9.464 -16.990 -5.111 1.00 33.62 220 THR A CA 1
ATOM 1662 C C . THR A 1 220 ? 8.543 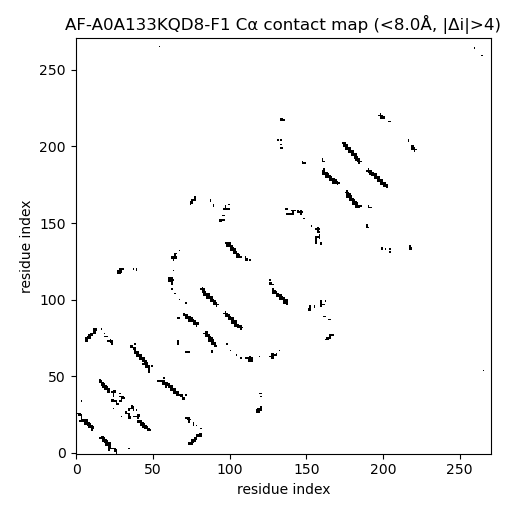-16.805 -6.310 1.00 33.62 220 THR A C 1
ATOM 1664 O O . THR A 1 220 ? 7.397 -17.242 -6.289 1.00 33.62 220 THR A O 1
ATOM 1667 N N . ILE A 1 221 ? 9.049 -16.211 -7.392 1.00 37.09 221 ILE A N 1
ATOM 1668 C CA . ILE A 1 221 ? 8.357 -16.231 -8.688 1.00 37.09 221 ILE A CA 1
ATOM 1669 C C . ILE A 1 221 ? 8.496 -17.654 -9.258 1.00 37.09 221 ILE A C 1
ATOM 1671 O O . ILE A 1 221 ? 9.513 -18.000 -9.867 1.00 37.09 221 ILE A O 1
ATOM 1675 N N . GLN A 1 222 ? 7.511 -18.521 -9.000 1.00 29.27 222 GLN A N 1
ATOM 1676 C CA . GLN A 1 222 ? 7.537 -19.912 -9.458 1.00 29.27 222 GLN A CA 1
ATOM 1677 C C . GLN A 1 222 ? 7.218 -20.033 -10.953 1.00 29.27 222 GLN A C 1
ATOM 1679 O O . GLN A 1 222 ? 6.238 -19.494 -11.464 1.00 29.27 222 GLN A O 1
ATOM 1684 N N . ARG A 1 223 ? 8.024 -20.840 -11.656 1.00 24.89 223 ARG A N 1
ATOM 1685 C CA . ARG A 1 223 ? 7.627 -21.428 -12.944 1.00 24.89 223 ARG A CA 1
ATOM 1686 C C . ARG A 1 223 ? 6.578 -22.520 -12.686 1.00 24.89 223 ARG A C 1
ATOM 1688 O O . ARG A 1 223 ? 6.742 -23.260 -11.717 1.00 24.89 223 ARG A O 1
ATOM 1695 N N . PRO A 1 224 ? 5.562 -22.694 -13.549 1.00 24.91 224 PRO A N 1
ATOM 1696 C CA . PRO A 1 224 ? 4.597 -23.778 -13.400 1.00 24.91 224 PRO A CA 1
ATOM 1697 C C . PRO A 1 224 ? 5.286 -25.147 -13.431 1.00 24.91 224 PRO A C 1
ATOM 1699 O O . PRO A 1 224 ? 6.092 -25.431 -14.321 1.00 24.91 224 PRO A O 1
ATOM 1702 N N . SER A 1 225 ? 4.948 -26.008 -12.474 1.00 29.12 225 SER A N 1
ATOM 1703 C CA . SER A 1 225 ? 5.300 -27.424 -12.476 1.00 29.12 225 SER A CA 1
ATOM 1704 C C . SER A 1 225 ? 4.395 -28.173 -13.458 1.00 29.12 225 SER A C 1
ATOM 1706 O O . SER A 1 225 ? 3.235 -28.466 -13.189 1.00 29.12 225 SER A O 1
ATOM 1708 N N . GLY A 1 226 ? 4.936 -28.484 -14.632 1.00 27.39 226 GLY A N 1
ATOM 1709 C CA . GLY A 1 226 ? 4.282 -29.312 -15.640 1.00 27.39 226 GLY A CA 1
ATOM 1710 C C . GLY A 1 226 ? 5.323 -29.816 -16.626 1.00 27.39 226 GLY A C 1
ATOM 1711 O O . GLY A 1 226 ? 6.025 -29.029 -17.250 1.00 27.39 226 GLY A O 1
ATOM 1712 N N . ALA A 1 227 ? 5.487 -31.132 -16.676 1.00 30.05 227 ALA A N 1
ATOM 1713 C CA . ALA A 1 227 ? 6.583 -31.827 -17.330 1.00 30.05 227 ALA A CA 1
ATOM 1714 C C . ALA A 1 227 ? 6.743 -31.500 -18.828 1.00 30.05 227 ALA A C 1
ATOM 1716 O O . ALA A 1 227 ? 5.772 -31.494 -19.577 1.00 30.05 227 ALA A O 1
ATOM 1717 N N . GLY A 1 228 ? 8.002 -31.383 -19.264 1.00 25.00 228 GLY A N 1
ATOM 1718 C CA . GLY A 1 228 ? 8.396 -31.661 -20.646 1.00 25.00 228 GLY A CA 1
ATOM 1719 C C . GLY A 1 228 ? 8.706 -30.450 -21.526 1.00 25.00 228 GLY A C 1
ATOM 1720 O O . GLY A 1 228 ? 7.833 -29.917 -22.191 1.00 25.00 228 GLY A O 1
ATOM 1721 N N . LEU A 1 229 ? 10.010 -30.164 -21.627 1.00 24.28 229 LEU A N 1
ATOM 1722 C CA . LEU A 1 229 ? 10.709 -29.622 -22.801 1.00 24.28 229 LEU A CA 1
ATOM 1723 C C . LEU A 1 229 ? 10.454 -28.149 -23.189 1.00 24.28 229 LEU A C 1
ATOM 1725 O O . LEU A 1 229 ? 9.591 -27.819 -23.990 1.00 24.28 229 LEU A O 1
ATOM 1729 N N . GLY A 1 230 ? 11.378 -27.294 -22.732 1.00 27.22 230 GLY A N 1
ATOM 1730 C CA . GLY A 1 230 ? 12.018 -26.292 -23.594 1.00 27.22 230 GLY A CA 1
ATOM 1731 C C . GLY A 1 230 ? 11.195 -25.066 -23.987 1.00 27.22 230 GLY A C 1
ATOM 1732 O O . GLY A 1 230 ? 10.874 -24.893 -25.156 1.00 27.22 230 GLY A O 1
ATOM 1733 N N . GLY A 1 231 ? 10.960 -24.159 -23.038 1.00 22.19 231 GLY A N 1
ATOM 1734 C CA . GLY A 1 231 ? 10.512 -22.796 -23.331 1.00 22.19 231 GLY A CA 1
ATOM 1735 C C . GLY A 1 231 ? 9.914 -22.111 -22.108 1.00 22.19 231 GLY A C 1
ATOM 1736 O O . GLY A 1 231 ? 8.827 -22.462 -21.665 1.00 22.19 231 GLY A O 1
ATOM 1737 N N . SER A 1 232 ? 10.618 -21.131 -21.538 1.00 25.81 232 SER A N 1
ATOM 1738 C CA . SER A 1 232 ? 10.030 -20.221 -20.551 1.00 25.81 232 SER A CA 1
ATOM 1739 C C . SER A 1 232 ? 9.009 -19.332 -21.262 1.00 25.81 232 SER A C 1
ATOM 1741 O O . SER A 1 232 ? 9.397 -18.469 -22.044 1.00 25.81 232 SER A O 1
ATOM 1743 N N . THR A 1 233 ? 7.715 -19.519 -21.007 1.00 23.89 233 THR A N 1
ATOM 1744 C CA . THR A 1 233 ? 6.675 -18.626 -21.541 1.00 23.89 233 THR A CA 1
ATOM 1745 C C . THR A 1 233 ? 6.328 -17.553 -20.514 1.00 23.89 233 THR A C 1
ATOM 1747 O O . THR A 1 233 ? 5.519 -17.775 -19.619 1.00 23.89 233 THR A O 1
ATOM 1750 N N . VAL A 1 234 ? 6.931 -16.374 -20.666 1.00 27.59 234 VAL A N 1
ATOM 1751 C CA . VAL A 1 234 ? 6.370 -15.098 -20.201 1.00 27.59 234 VAL A CA 1
ATOM 1752 C C . VAL A 1 234 ? 5.710 -14.479 -21.427 1.00 27.59 234 VAL A C 1
ATOM 1754 O O . VAL A 1 234 ? 6.385 -14.217 -22.423 1.00 27.59 234 VAL A O 1
ATOM 1757 N N . ARG A 1 235 ? 4.387 -14.277 -21.408 1.00 24.16 235 ARG A N 1
ATOM 1758 C CA . ARG A 1 235 ? 3.731 -13.500 -22.466 1.00 24.16 235 ARG A CA 1
ATOM 1759 C C . ARG A 1 235 ? 3.967 -12.020 -22.187 1.00 24.16 235 ARG A C 1
ATOM 1761 O O . ARG A 1 235 ? 3.221 -11.397 -21.444 1.00 24.16 235 ARG A O 1
ATOM 1768 N N . LEU A 1 236 ? 4.998 -11.467 -22.817 1.00 24.97 236 LEU A N 1
ATOM 1769 C CA . LEU A 1 236 ? 5.054 -10.040 -23.109 1.00 24.97 236 LEU A CA 1
ATOM 1770 C C . LEU A 1 236 ? 3.946 -9.759 -24.127 1.00 24.97 236 LEU A C 1
ATOM 1772 O O . LEU A 1 236 ? 4.063 -10.133 -25.295 1.00 24.97 236 LEU A O 1
ATOM 1776 N N . ALA A 1 237 ? 2.854 -9.130 -23.695 1.00 24.42 237 ALA A N 1
ATOM 1777 C CA . ALA A 1 237 ? 1.922 -8.507 -24.624 1.00 24.42 237 ALA A CA 1
ATOM 1778 C C . ALA A 1 237 ? 2.597 -7.253 -25.206 1.00 24.42 237 ALA A C 1
ATOM 1780 O O . ALA A 1 237 ? 2.333 -6.127 -24.802 1.00 24.42 237 ALA A O 1
ATOM 1781 N N . HIS 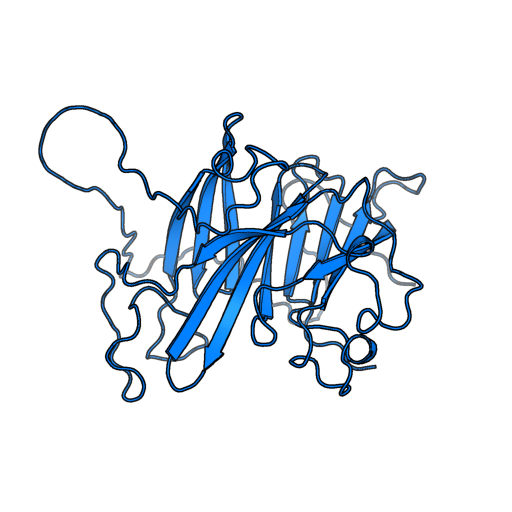A 1 238 ? 3.524 -7.460 -26.141 1.00 25.25 238 HIS A N 1
ATOM 1782 C CA . HIS A 1 238 ? 3.973 -6.414 -27.046 1.00 25.25 238 HIS A CA 1
ATOM 1783 C C . HIS A 1 238 ? 2.853 -6.189 -28.064 1.00 25.25 238 HIS A C 1
ATOM 1785 O O . HIS A 1 238 ? 2.708 -6.956 -29.012 1.00 25.25 238 HIS A O 1
ATOM 1791 N N . THR A 1 239 ? 2.072 -5.127 -27.905 1.00 25.14 239 THR A N 1
ATOM 1792 C CA . THR A 1 239 ? 1.297 -4.566 -29.019 1.00 25.14 239 THR A CA 1
ATOM 1793 C C . THR A 1 239 ? 1.888 -3.222 -29.401 1.00 25.14 239 THR A C 1
ATOM 1795 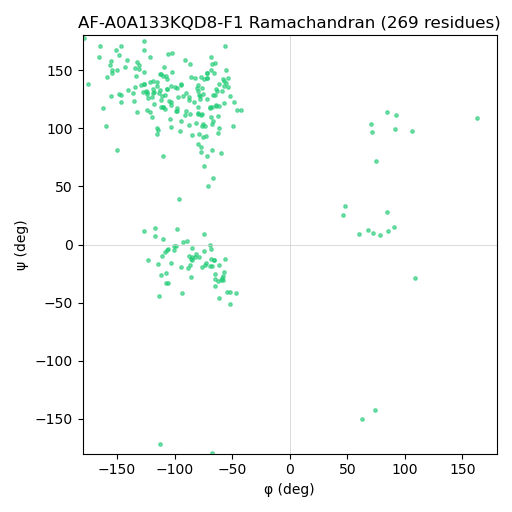O O . THR A 1 239 ? 1.350 -2.163 -29.103 1.00 25.14 239 THR A O 1
ATOM 1798 N N . GLY A 1 240 ? 3.025 -3.288 -30.094 1.00 26.14 240 GLY A N 1
ATOM 1799 C CA . GLY A 1 240 ? 3.398 -2.272 -31.068 1.00 26.14 240 GLY A CA 1
ATOM 1800 C C . GLY A 1 240 ? 2.595 -2.509 -32.344 1.00 26.14 240 GLY A C 1
ATOM 1801 O O . GLY A 1 240 ? 3.057 -3.204 -33.237 1.00 26.14 240 GLY A O 1
ATOM 1802 N N . ALA A 1 241 ? 1.367 -2.005 -32.384 1.00 20.98 241 ALA A N 1
ATOM 1803 C CA . ALA A 1 241 ? 0.569 -1.739 -33.581 1.00 20.98 241 ALA A CA 1
ATOM 1804 C C . ALA A 1 241 ? -0.714 -1.057 -33.109 1.00 20.98 241 ALA A C 1
ATOM 1806 O O . ALA A 1 241 ? -1.266 -1.449 -32.084 1.00 20.98 241 ALA A O 1
ATOM 1807 N N . ALA A 1 242 ? -1.163 -0.033 -33.834 1.00 26.50 242 ALA A N 1
ATOM 1808 C CA . ALA A 1 242 ? -2.367 0.730 -33.535 1.00 26.50 242 ALA A CA 1
ATOM 1809 C C . ALA A 1 242 ? -3.568 -0.198 -33.286 1.00 26.50 242 ALA A C 1
ATOM 1811 O O . ALA A 1 242 ? -4.177 -0.722 -34.215 1.00 26.50 242 ALA A O 1
ATOM 1812 N N . VAL A 1 243 ? -3.907 -0.387 -32.015 1.00 20.19 243 VAL A N 1
ATOM 1813 C CA . VAL A 1 243 ? -5.184 -0.941 -31.590 1.00 20.19 243 VAL A CA 1
ATOM 1814 C C . VAL A 1 243 ? -5.912 0.222 -30.954 1.00 20.19 243 VAL A C 1
ATOM 1816 O O . V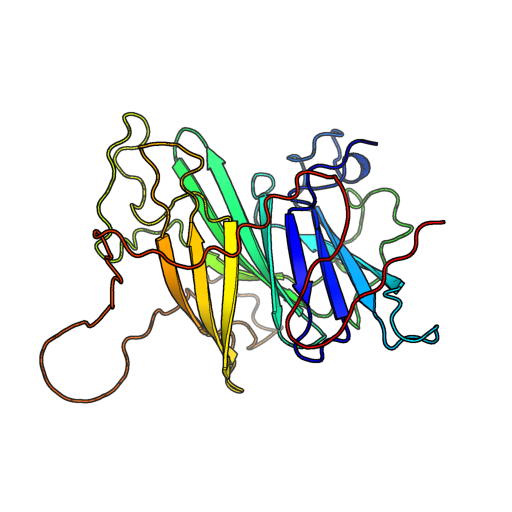AL A 1 243 ? -5.451 0.799 -29.970 1.00 20.19 243 VAL A O 1
ATOM 1819 N N . THR A 1 244 ? -7.053 0.578 -31.534 1.00 24.72 244 THR A N 1
ATOM 1820 C CA . THR A 1 244 ? -8.110 1.304 -30.837 1.00 24.72 244 THR A CA 1
ATOM 1821 C C . THR A 1 244 ? -8.558 0.435 -29.662 1.00 24.72 244 THR A C 1
ATOM 1823 O O . THR A 1 244 ? -9.543 -0.292 -29.738 1.00 24.72 244 THR A O 1
ATOM 1826 N N . ALA A 1 245 ? -7.776 0.438 -28.587 1.00 21.62 245 ALA A N 1
ATOM 1827 C CA . ALA A 1 245 ? -8.228 -0.012 -27.294 1.00 21.62 245 ALA A CA 1
ATOM 1828 C C . ALA A 1 245 ? -9.180 1.071 -26.800 1.00 21.62 245 ALA A C 1
ATOM 1830 O O . ALA A 1 245 ? -8.848 2.257 -26.788 1.00 21.62 245 ALA A O 1
ATOM 1831 N N . VAL A 1 246 ? -10.398 0.666 -26.461 1.00 20.45 246 VAL A N 1
ATOM 1832 C CA . VAL A 1 246 ? -11.342 1.524 -25.760 1.00 20.45 246 VAL A CA 1
ATOM 1833 C C . VAL A 1 246 ? -10.700 1.861 -24.418 1.00 20.45 246 VAL A C 1
ATOM 1835 O O . VAL A 1 246 ? -10.746 1.077 -23.476 1.00 20.45 246 VAL A O 1
ATOM 1838 N N . PHE A 1 247 ? -10.038 3.012 -24.366 1.00 21.88 247 PHE A N 1
ATOM 1839 C CA . PHE A 1 247 ? -9.616 3.643 -23.132 1.00 21.88 247 PHE A CA 1
ATOM 1840 C C . PHE A 1 247 ? -10.881 3.951 -22.324 1.00 21.88 247 PHE A C 1
ATOM 1842 O O . PHE A 1 247 ? -11.701 4.763 -22.755 1.00 21.88 247 PHE A O 1
ATOM 1849 N N . MET A 1 248 ? -11.031 3.383 -21.127 1.00 20.42 248 MET A N 1
ATOM 1850 C CA . MET A 1 248 ? -11.659 4.163 -20.060 1.00 20.42 248 MET A CA 1
ATOM 1851 C C . MET A 1 248 ? -10.606 5.146 -19.558 1.00 20.42 248 MET A C 1
ATOM 1853 O O . MET A 1 248 ? -9.936 4.933 -18.557 1.00 20.42 248 MET A O 1
ATOM 1857 N N . LEU A 1 249 ? -10.438 6.223 -20.323 1.00 22.48 249 LEU A N 1
ATOM 1858 C CA . LEU A 1 249 ? -9.793 7.434 -19.858 1.00 22.48 249 LEU A CA 1
ATOM 1859 C C . LEU A 1 249 ? -10.811 8.133 -18.953 1.00 22.48 249 LEU A C 1
ATOM 1861 O O . LEU A 1 249 ? -11.759 8.746 -19.444 1.00 22.48 249 LEU A O 1
ATOM 1865 N N . ALA A 1 250 ? -10.638 8.058 -17.636 1.00 23.66 250 ALA A N 1
ATOM 1866 C CA . ALA A 1 250 ? -11.293 9.001 -16.737 1.00 23.66 250 ALA A CA 1
ATOM 1867 C C . ALA A 1 250 ? -10.570 10.357 -16.823 1.00 23.66 250 ALA A C 1
ATOM 1869 O O . ALA A 1 250 ? -9.936 10.810 -15.877 1.00 23.66 250 ALA A O 1
ATOM 1870 N N . ALA A 1 251 ? -10.666 11.028 -17.973 1.00 23.23 251 ALA A N 1
ATOM 1871 C CA . ALA A 1 251 ? -10.426 12.461 -18.040 1.00 23.23 251 ALA A CA 1
ATOM 1872 C C . ALA A 1 251 ? -11.655 13.152 -17.439 1.00 23.23 251 ALA A C 1
ATOM 1874 O O . ALA A 1 251 ? -12.643 13.409 -18.126 1.00 23.23 251 ALA A O 1
ATOM 1875 N N . VAL A 1 252 ? -11.623 13.437 -16.136 1.00 24.36 252 VAL A N 1
ATOM 1876 C CA . VAL A 1 252 ? -12.621 14.316 -15.519 1.00 24.36 252 VAL A CA 1
ATOM 1877 C C . VAL A 1 252 ? -12.228 15.755 -15.826 1.00 24.36 252 VAL A C 1
ATOM 1879 O O . VAL A 1 252 ? -11.565 16.428 -15.042 1.00 24.36 252 VAL A O 1
ATOM 1882 N N . THR A 1 253 ? -12.666 16.259 -16.978 1.00 24.44 253 THR A N 1
ATOM 1883 C CA . THR A 1 253 ? -12.942 17.693 -17.090 1.00 24.44 253 THR A CA 1
ATOM 1884 C C . THR A 1 253 ? -14.315 17.917 -16.465 1.00 24.44 253 THR A C 1
ATOM 1886 O O . THR A 1 253 ? -15.324 17.407 -16.950 1.00 24.44 253 THR A O 1
ATOM 1889 N N . LEU A 1 254 ? -14.362 18.624 -15.333 1.00 31.69 254 LEU A N 1
ATOM 1890 C CA . LEU A 1 254 ? -15.610 18.988 -14.666 1.00 31.69 254 LEU A CA 1
ATOM 1891 C C . LEU A 1 254 ? -16.456 19.868 -15.592 1.00 31.69 254 LEU A C 1
ATOM 1893 O O . LEU A 1 254 ? -16.240 21.068 -15.687 1.00 31.69 254 LEU A O 1
ATOM 1897 N N . THR A 1 255 ? -17.452 19.275 -16.237 1.00 28.50 255 THR A N 1
ATOM 1898 C CA . THR A 1 255 ? -18.748 19.897 -16.524 1.00 28.50 255 THR A CA 1
ATOM 1899 C C . THR A 1 255 ? -19.747 18.771 -16.790 1.00 28.50 255 THR A C 1
ATOM 1901 O O . THR A 1 255 ? -19.781 18.188 -17.862 1.00 28.50 255 THR A O 1
ATOM 1904 N N . SER A 1 256 ? -20.568 18.481 -15.778 1.00 31.31 256 SER A N 1
ATOM 1905 C CA . SER A 1 256 ? -21.825 17.724 -15.895 1.00 31.31 256 SER A CA 1
ATOM 1906 C C . SER A 1 256 ? -21.741 16.211 -16.189 1.00 31.31 256 SER A C 1
ATOM 1908 O O . SER A 1 256 ? -21.691 15.785 -17.331 1.00 31.31 256 SER A O 1
ATOM 1910 N N . GLY A 1 257 ? -21.962 15.401 -15.143 1.00 32.47 257 GLY A N 1
ATOM 1911 C CA . GLY A 1 257 ? -22.875 14.250 -15.222 1.00 32.47 257 GLY A CA 1
ATOM 1912 C C . GLY A 1 257 ? -22.315 12.871 -15.603 1.00 32.47 257 GLY A C 1
ATOM 1913 O O . GLY A 1 257 ? -22.106 12.581 -16.770 1.00 32.47 257 GLY A O 1
ATOM 1914 N N . LEU A 1 258 ? -22.334 11.977 -14.602 1.00 24.27 258 LEU A N 1
ATOM 1915 C CA . LEU A 1 258 ? -22.392 10.505 -14.681 1.00 24.27 258 LEU A CA 1
ATOM 1916 C C . LEU A 1 258 ? -21.060 9.745 -14.874 1.00 24.27 258 LEU A C 1
ATOM 1918 O O . LEU A 1 258 ? -20.456 9.763 -15.937 1.00 24.27 258 LEU A O 1
ATOM 1922 N N . VAL A 1 259 ? -20.677 8.971 -13.850 1.00 26.16 259 VAL A N 1
ATOM 1923 C CA . VAL A 1 259 ? -19.642 7.923 -13.917 1.00 26.16 259 VAL A CA 1
ATOM 1924 C C . VAL A 1 259 ? -20.334 6.567 -13.766 1.00 26.16 259 VAL A C 1
ATOM 1926 O O . VAL A 1 259 ? -21.131 6.372 -12.845 1.00 26.16 259 VAL A O 1
ATOM 1929 N N . LEU A 1 260 ? -20.069 5.648 -14.697 1.00 22.91 260 LEU A N 1
ATOM 1930 C CA . LEU A 1 260 ? -20.625 4.296 -14.716 1.00 22.91 260 LEU A CA 1
ATOM 1931 C C . LEU A 1 260 ? -19.548 3.308 -14.244 1.00 22.91 260 LEU A C 1
ATOM 1933 O O . LEU A 1 260 ? -18.603 3.033 -14.974 1.00 22.91 260 LEU A O 1
ATOM 1937 N N . ILE A 1 261 ? -19.704 2.767 -13.037 1.00 30.33 261 ILE A N 1
ATOM 1938 C CA . ILE A 1 261 ? -18.943 1.609 -12.549 1.00 30.33 261 ILE A CA 1
ATOM 1939 C C . ILE A 1 261 ? -19.851 0.393 -12.722 1.00 30.33 261 ILE A C 1
ATOM 1941 O O . ILE A 1 261 ? -21.055 0.474 -12.451 1.00 30.33 261 ILE A O 1
ATOM 1945 N N . ALA A 1 262 ? -19.299 -0.707 -13.233 1.00 31.56 262 ALA A N 1
ATOM 1946 C CA . ALA A 1 262 ? -20.031 -1.937 -13.497 1.00 31.56 262 ALA A CA 1
ATOM 1947 C C . ALA A 1 262 ? -20.937 -2.318 -12.308 1.00 31.56 262 ALA A C 1
ATOM 1949 O O . ALA A 1 262 ? -20.479 -2.606 -11.207 1.00 31.56 262 ALA A O 1
ATOM 1950 N N . GLY A 1 263 ? -22.251 -2.306 -12.550 1.00 28.73 263 GLY A N 1
ATOM 1951 C CA . GLY A 1 263 ? -23.235 -3.033 -11.751 1.00 28.73 263 GLY A CA 1
ATOM 1952 C C . GLY A 1 263 ? -24.179 -2.243 -10.842 1.00 28.73 263 GLY A C 1
ATOM 1953 O O . GLY A 1 263 ? -25.297 -2.720 -10.656 1.00 28.73 263 GLY A O 1
ATOM 1954 N N . ARG A 1 264 ? -23.847 -1.060 -10.295 1.00 26.12 264 ARG A N 1
ATOM 1955 C CA . ARG A 1 264 ? -24.798 -0.290 -9.451 1.00 26.12 264 ARG A CA 1
ATOM 1956 C C . ARG A 1 264 ? -24.608 1.226 -9.558 1.00 26.12 264 ARG A C 1
ATOM 1958 O O . ARG A 1 264 ? -23.514 1.747 -9.391 1.00 26.12 264 ARG A O 1
ATOM 1965 N N . ARG A 1 265 ? -25.713 1.943 -9.816 1.00 24.69 265 ARG A N 1
ATOM 1966 C CA . ARG A 1 265 ? -25.771 3.415 -9.888 1.00 24.69 265 ARG A CA 1
ATOM 1967 C C . ARG A 1 265 ? -25.395 4.031 -8.536 1.00 24.69 265 ARG A C 1
ATOM 1969 O O . ARG A 1 265 ? -26.187 3.960 -7.599 1.00 24.69 265 ARG A O 1
ATOM 1976 N N . LEU A 1 266 ? -24.238 4.684 -8.463 1.00 27.33 266 LEU A N 1
ATOM 1977 C CA . LEU A 1 266 ? -23.858 5.545 -7.345 1.00 27.33 266 LEU A CA 1
ATOM 1978 C C . LEU A 1 266 ? -24.474 6.939 -7.565 1.00 27.33 266 LEU A C 1
ATOM 1980 O O . LEU A 1 266 ? -24.250 7.565 -8.601 1.00 27.33 266 LEU A O 1
ATOM 1984 N N . ARG A 1 267 ? -25.283 7.425 -6.619 1.00 24.44 267 ARG A N 1
ATOM 1985 C CA . ARG A 1 267 ? -25.849 8.784 -6.641 1.00 24.44 267 ARG A CA 1
ATOM 1986 C C . ARG A 1 267 ? -25.266 9.544 -5.454 1.00 24.44 267 ARG A C 1
ATOM 1988 O O . ARG A 1 267 ? -25.727 9.365 -4.335 1.00 24.44 267 ARG A O 1
ATOM 1995 N N . ILE A 1 268 ? -24.240 10.354 -5.697 1.00 25.73 268 ILE A N 1
ATOM 1996 C CA . ILE A 1 268 ? -23.666 11.251 -4.686 1.00 25.73 268 ILE A CA 1
ATOM 1997 C C . ILE A 1 268 ? -24.415 12.586 -4.786 1.00 25.73 268 ILE A C 1
ATOM 1999 O O . ILE A 1 268 ? -24.351 13.252 -5.819 1.00 25.73 268 ILE A O 1
ATOM 2003 N N . SER A 1 269 ? -25.161 12.959 -3.746 1.00 23.59 269 SER A N 1
ATOM 2004 C CA . SER A 1 269 ? -25.735 14.302 -3.590 1.00 23.59 269 SER A CA 1
ATOM 2005 C C . SER A 1 269 ? -24.810 15.167 -2.736 1.00 23.59 269 SER A C 1
ATOM 2007 O O . SER A 1 269 ? -24.291 14.692 -1.729 1.00 23.59 269 SER A O 1
ATOM 2009 N N . ARG A 1 270 ? -24.615 16.425 -3.143 1.00 27.06 270 ARG A N 1
ATOM 2010 C CA . ARG A 1 270 ? -23.954 17.458 -2.336 1.00 27.06 270 ARG A CA 1
ATOM 2011 C C . ARG A 1 270 ? -24.956 18.035 -1.333 1.00 27.06 270 ARG A C 1
ATOM 2013 O O . ARG A 1 270 ? -26.063 18.372 -1.749 1.00 27.06 270 ARG A O 1
ATOM 2020 N N . GLU A 1 271 ? -24.532 18.195 -0.086 1.00 32.41 271 GLU A N 1
ATOM 2021 C CA . GLU A 1 271 ? -24.956 19.305 0.777 1.00 32.41 271 GLU A CA 1
ATOM 2022 C C . GLU A 1 271 ? -23.742 20.204 1.009 1.00 32.41 271 GLU A C 1
ATOM 2024 O O . GLU A 1 271 ? -22.629 19.646 1.167 1.00 32.41 271 GLU A O 1
#

Foldseek 3Di:
DDFADFAEWEAAPVRFKIKTWHQFDQLQQAPVSDRLRFQKTKIFIWGQPPPDDHQDTDGPAIAIAGHPHSQWTFQYWYHDHDFKIKTWTWGADLQAGIKIWIKMFGRNVVADGCPVPRYNNPPDPSNHTDMGTFATPQDQDQVPADQQDDPRYRRGRNVGAAWRDKYFPDADPQQKTWMWIWHDNVPPPRGDTDIDIAITRCNVPVPDPPDPDPDDPYGDRDDDPDDDDDDDDDDPPDPPDDDPDPDPPPPPPDDDDDDDDPDDDNDDDDD

Secondary structure (DSSP, 8-state):
--PPPEEEEEE-TTSSEEEEEESS--GGGSTTS-GGG--EEEEEEEESSSSS-TT--EEEEEEEEE-SSTT-EEEEEEEETTTEEEEEEEEEETTTEEEEEEEEEE-TTTSPP-TT-S-GGG--GGGB--EEEEEETTSS--TTPPP---SS-TTS-TT-SEEEEEEEEEE-TTSEEEEEEEEE-TT-TTS--EEEEEEEESHHHHS-TT-----------PPP-----S----------S------------SSS-----TTS-------